Protein AF-0000000066937525 (afdb_homodimer)

Foldseek 3Di:
DQDPDPVSLQPDFQLQFLDKDKDFDDPVQQDPVQFGDPCVVVVVVVVRVVVLCVPPLVDDDQDDQKDKDWDDKDKDFDATDGPGFMKMKGWAWPDDDQFKTKIKIFIDTPPDGGTGMIMIIMIGMFGDDRNDTDGADPNHDDPSVVVSNVQRHDRPRNNPCPPPPPPPPPDPPD/DQDPDPVSLQPDFQLQFLDKDKDFDDPVQQDPVQFGDPCVVVVVVVVRVVVLCVPQLVDDVQDDQKDKDWDDKDKDFDATDGPGFMKMKGWAWPDDDQFKTKIKIWIDTVPDGGTGMIMIIMIGMFGDDRNDTDGADPNHDDPSVVVSNVQRHDRPRNNPCPPPPPPPPPDPPD

Structure (mmCIF, N/CA/C/O backbone):
data_AF-0000000066937525-model_v1
#
loop_
_entity.id
_entity.type
_entity.pdbx_description
1 polymer 'Thioesterase domain-containing protein'
#
loop_
_atom_site.group_PDB
_atom_site.id
_atom_site.type_symbol
_atom_site.label_atom_id
_atom_site.label_alt_id
_atom_site.label_comp_id
_atom_site.label_asym_id
_atom_site.label_entity_id
_atom_site.label_seq_id
_atom_site.pdbx_PDB_ins_code
_atom_site.Cartn_x
_atom_site.Cartn_y
_atom_site.Cartn_z
_atom_site.occupancy
_atom_site.B_iso_or_equiv
_atom_site.auth_seq_id
_atom_site.auth_comp_id
_atom_site.auth_asym_id
_atom_site.auth_atom_id
_atom_site.pdbx_PDB_model_num
ATOM 1 N N . MET A 1 1 ? 13.797 -19.734 7.391 1 73.25 1 MET A N 1
ATOM 2 C CA . MET A 1 1 ? 12.688 -18.828 7.074 1 73.25 1 MET A CA 1
ATOM 3 C C . MET A 1 1 ? 13.07 -17.375 7.332 1 73.25 1 MET A C 1
ATOM 5 O O . MET A 1 1 ? 13.695 -17.062 8.344 1 73.25 1 MET A O 1
ATOM 9 N N . LEU A 1 2 ? 12.984 -16.578 6.371 1 85.25 2 LEU A N 1
ATOM 10 C CA . LEU A 1 2 ? 13.352 -15.18 6.516 1 85.25 2 LEU A CA 1
ATOM 11 C C . LEU A 1 2 ? 12.406 -14.469 7.48 1 85.25 2 LEU A C 1
ATOM 13 O O . LEU A 1 2 ? 11.188 -14.609 7.379 1 85.25 2 LEU A O 1
ATOM 17 N N . GLY A 1 3 ? 12.992 -13.758 8.422 1 87.81 3 GLY A N 1
ATOM 18 C CA . GLY A 1 3 ? 12.188 -13.031 9.383 1 87.81 3 GLY A CA 1
ATOM 19 C C . GLY A 1 3 ? 11.328 -11.945 8.75 1 87.81 3 GLY A C 1
ATOM 20 O O . GLY A 1 3 ? 11.688 -11.398 7.711 1 87.81 3 GLY A O 1
ATOM 21 N N . LEU A 1 4 ? 10.203 -11.602 9.391 1 92.5 4 LEU A N 1
ATOM 22 C CA . LEU A 1 4 ? 9.281 -10.625 8.82 1 92.5 4 LEU A CA 1
ATOM 23 C C . LEU A 1 4 ? 9.359 -9.297 9.578 1 92.5 4 LEU A C 1
ATOM 25 O O . LEU A 1 4 ? 8.633 -8.352 9.258 1 92.5 4 LEU A O 1
ATOM 29 N N . ASP A 1 5 ? 10.227 -9.195 10.586 1 94.56 5 ASP A N 1
ATOM 30 C CA . ASP A 1 5 ? 10.398 -7.93 11.297 1 94.56 5 ASP A CA 1
ATOM 31 C C . ASP A 1 5 ? 11.234 -6.953 10.477 1 94.56 5 ASP A C 1
ATOM 33 O O . ASP A 1 5 ? 11.938 -7.355 9.539 1 94.56 5 ASP A O 1
ATOM 37 N N . ILE A 1 6 ? 11.195 -5.719 10.836 1 96.38 6 ILE A N 1
ATOM 38 C CA . ILE A 1 6 ? 11.797 -4.637 10.07 1 96.38 6 ILE A CA 1
ATOM 39 C C . ILE A 1 6 ? 13.297 -4.883 9.922 1 96.38 6 ILE A C 1
ATOM 41 O O . ILE A 1 6 ? 13.867 -4.668 8.852 1 96.38 6 ILE A O 1
ATOM 45 N N . ALA A 1 7 ? 13.961 -5.273 10.969 1 96.5 7 ALA A N 1
ATOM 46 C CA . ALA A 1 7 ? 15.398 -5.523 10.938 1 96.5 7 ALA A CA 1
ATOM 47 C C . ALA A 1 7 ? 15.75 -6.621 9.938 1 96.5 7 ALA A C 1
ATOM 49 O O . ALA A 1 7 ? 16.719 -6.512 9.195 1 96.5 7 ALA A O 1
ATOM 50 N N . ALA A 1 8 ? 14.984 -7.668 9.906 1 97 8 ALA A N 1
ATOM 51 C CA . ALA A 1 8 ? 15.203 -8.766 8.969 1 97 8 ALA A CA 1
ATOM 52 C C . ALA A 1 8 ? 14.945 -8.312 7.535 1 97 8 ALA A C 1
ATOM 54 O O . ALA A 1 8 ? 15.695 -8.664 6.621 1 97 8 ALA A O 1
ATOM 55 N N . LYS A 1 9 ? 13.891 -7.539 7.316 1 97.81 9 LYS A N 1
ATOM 56 C CA . LYS A 1 9 ? 13.516 -7.082 5.98 1 97.81 9 LYS A CA 1
ATOM 57 C C . LYS A 1 9 ? 14.594 -6.18 5.387 1 97.81 9 LYS A C 1
ATOM 59 O O . LYS A 1 9 ? 14.867 -6.234 4.184 1 97.81 9 LYS A O 1
ATOM 64 N N . ARG A 1 10 ? 15.227 -5.422 6.219 1 97.62 10 ARG A N 1
ATOM 65 C CA . ARG A 1 10 ? 16.25 -4.48 5.766 1 97.62 10 ARG A CA 1
ATOM 66 C C . ARG A 1 10 ? 17.453 -5.211 5.195 1 97.62 10 ARG A C 1
ATOM 68 O O . ARG A 1 10 ? 18.266 -4.621 4.473 1 97.62 10 ARG A O 1
ATOM 75 N N . LYS A 1 11 ? 17.562 -6.484 5.477 1 97.56 11 LYS A N 1
ATOM 76 C CA . LYS A 1 11 ? 18.734 -7.262 5.082 1 97.56 11 LYS A CA 1
ATOM 77 C C . LYS A 1 11 ? 18.438 -8.109 3.844 1 97.56 11 LYS A C 1
ATOM 79 O O . LYS A 1 11 ? 19.281 -8.898 3.416 1 97.56 11 LYS A O 1
ATOM 84 N N . ARG A 1 12 ? 17.281 -7.914 3.311 1 97.81 12 ARG A N 1
ATOM 85 C CA . ARG A 1 12 ? 16.938 -8.703 2.133 1 97.81 12 ARG A CA 1
ATOM 86 C C . ARG A 1 12 ? 17.922 -8.461 0.996 1 97.81 12 ARG A C 1
ATOM 88 O O . ARG A 1 12 ? 18.375 -7.332 0.795 1 97.81 12 ARG A O 1
ATOM 95 N N . VAL A 1 13 ? 18.219 -9.539 0.268 1 97.25 13 VAL A N 1
ATOM 96 C CA . VAL A 1 13 ? 18.984 -9.477 -0.972 1 97.25 13 VAL A CA 1
ATOM 97 C C . VAL A 1 13 ? 18.219 -10.18 -2.09 1 97.25 13 VAL A C 1
ATOM 99 O O . VAL A 1 13 ? 17.328 -10.992 -1.827 1 97.25 13 VAL A O 1
ATOM 102 N N . ILE A 1 14 ? 18.562 -9.883 -3.275 1 97.31 14 ILE A N 1
ATOM 103 C CA . ILE A 1 14 ? 17.797 -10.344 -4.426 1 97.31 14 ILE A CA 1
ATOM 104 C C . ILE A 1 14 ? 17.828 -11.875 -4.484 1 97.31 14 ILE A C 1
ATOM 106 O O . ILE A 1 14 ? 16.875 -12.5 -4.938 1 97.31 14 ILE A O 1
ATOM 110 N N . SER A 1 15 ? 18.828 -12.516 -3.955 1 96.31 15 SER A N 1
ATOM 111 C CA . SER A 1 15 ? 18.953 -13.969 -4 1 96.31 15 SER A CA 1
ATOM 112 C C . SER A 1 15 ? 17.984 -14.633 -3.029 1 96.31 15 SER A C 1
ATOM 114 O O . SER A 1 15 ? 17.797 -15.852 -3.07 1 96.31 15 SER A O 1
ATOM 116 N N . ASP A 1 16 ? 17.359 -13.852 -2.184 1 96.69 16 ASP A N 1
ATOM 117 C CA . ASP A 1 16 ? 16.359 -14.391 -1.268 1 96.69 16 ASP A CA 1
ATOM 118 C C . ASP A 1 16 ? 15.078 -14.758 -2.01 1 96.69 16 ASP A C 1
ATOM 120 O O . ASP A 1 16 ? 14.203 -15.422 -1.455 1 96.69 16 ASP A O 1
ATOM 124 N N . TYR A 1 17 ? 15.031 -14.359 -3.279 1 97.62 17 TYR A N 1
ATOM 125 C CA . TYR A 1 17 ? 13.773 -14.469 -4.016 1 97.62 17 TYR A CA 1
ATOM 126 C C . TYR A 1 17 ? 13.922 -15.406 -5.207 1 97.62 17 TYR A C 1
ATOM 128 O O . TYR A 1 17 ? 14.68 -15.117 -6.141 1 97.62 17 TYR A O 1
ATOM 136 N N . PRO A 1 18 ? 13.148 -16.406 -5.227 1 97.06 18 PRO A N 1
ATOM 137 C CA . PRO A 1 18 ? 13.297 -17.422 -6.273 1 97.06 18 PRO A CA 1
ATOM 138 C C . PRO A 1 18 ? 12.766 -16.953 -7.629 1 97.06 18 PRO A C 1
ATOM 140 O O . PRO A 1 18 ? 13.148 -17.5 -8.664 1 97.06 18 PRO A O 1
ATOM 143 N N . TYR A 1 19 ? 11.859 -16.062 -7.68 1 98.06 19 TYR A N 1
ATOM 144 C CA . TYR A 1 19 ? 11.32 -15.508 -8.914 1 98.06 19 TYR A CA 1
ATOM 145 C C . TYR A 1 19 ? 11.609 -14.008 -9.016 1 98.06 19 TYR A C 1
ATOM 147 O O . TYR A 1 19 ? 11.367 -13.266 -8.062 1 98.06 19 TYR A O 1
ATOM 155 N N . ARG A 1 20 ? 12.125 -13.594 -10.164 1 97.81 20 ARG A N 1
ATOM 156 C CA . ARG A 1 20 ? 12.562 -12.211 -10.32 1 97.81 20 ARG A CA 1
ATOM 157 C C . ARG A 1 20 ? 12.195 -11.672 -11.703 1 97.81 20 ARG A C 1
ATOM 159 O O . ARG A 1 20 ? 12.281 -12.391 -12.695 1 97.81 20 ARG A O 1
ATOM 166 N N . LEU A 1 21 ? 11.82 -10.422 -11.758 1 98.62 21 LEU A N 1
ATOM 167 C CA . LEU A 1 21 ? 11.562 -9.703 -12.992 1 98.62 21 LEU A CA 1
ATOM 168 C C . LEU A 1 21 ? 12.148 -8.297 -12.938 1 98.62 21 LEU A C 1
ATOM 170 O O . LEU A 1 21 ? 12.297 -7.723 -11.859 1 98.62 21 LEU A O 1
ATOM 174 N N . GLU A 1 22 ? 12.445 -7.789 -14.109 1 98.62 22 GLU A N 1
ATOM 175 C CA . GLU A 1 22 ? 12.898 -6.402 -14.234 1 98.62 22 GLU A CA 1
ATOM 176 C C . GLU A 1 22 ? 11.773 -5.504 -14.75 1 98.62 22 GLU A C 1
ATOM 178 O O . GLU A 1 22 ? 11.016 -5.898 -15.633 1 98.62 22 GLU A O 1
ATOM 183 N N . TYR A 1 23 ? 11.711 -4.32 -14.18 1 98.69 23 TYR A N 1
ATOM 184 C CA . TYR A 1 23 ? 10.789 -3.279 -14.633 1 98.69 23 TYR A CA 1
ATOM 185 C C . TYR A 1 23 ? 11.539 -1.974 -14.891 1 98.69 23 TYR A C 1
ATOM 187 O O . TYR A 1 23 ? 12.312 -1.52 -14.047 1 98.69 23 TYR A O 1
ATOM 195 N N . ARG A 1 24 ? 11.25 -1.364 -16.031 1 98.5 24 ARG A N 1
ATOM 196 C CA . ARG A 1 24 ? 11.789 -0.034 -16.297 1 98.5 24 ARG A CA 1
ATOM 197 C C . ARG A 1 24 ? 10.852 1.051 -15.773 1 98.5 24 ARG A C 1
ATOM 199 O O . ARG A 1 24 ? 9.641 1.003 -16 1 98.5 24 ARG A O 1
ATOM 206 N N . THR A 1 25 ? 11.43 1.991 -15.031 1 98.38 25 THR A N 1
ATOM 207 C CA . THR A 1 25 ? 10.609 3.086 -14.523 1 98.38 25 THR A CA 1
ATOM 208 C C . THR A 1 25 ? 10.109 3.957 -15.672 1 98.38 25 THR A C 1
ATOM 210 O O . THR A 1 25 ? 10.734 4.027 -16.719 1 98.38 25 THR A O 1
ATOM 213 N N . ARG A 1 26 ? 8.992 4.551 -15.508 1 97.75 26 ARG A N 1
ATOM 214 C CA . ARG A 1 26 ? 8.367 5.43 -16.484 1 97.75 26 ARG A CA 1
ATOM 215 C C . ARG A 1 26 ? 8.375 6.879 -16 1 97.75 26 ARG A C 1
ATOM 217 O O . ARG A 1 26 ? 8.5 7.141 -14.812 1 97.75 26 ARG A O 1
ATOM 224 N N . TRP A 1 27 ? 8.219 7.789 -16.875 1 97.06 27 TRP A N 1
ATOM 225 C CA . TRP A 1 27 ? 8.211 9.219 -16.578 1 97.06 27 TRP A CA 1
ATOM 226 C C . TRP A 1 27 ? 7.184 9.547 -15.508 1 97.06 27 TRP A C 1
ATOM 228 O O . TRP A 1 27 ? 7.473 10.297 -14.57 1 97.06 27 TRP A O 1
ATOM 238 N N . SER A 1 28 ? 6 8.914 -15.484 1 96 28 SER A N 1
ATOM 239 C CA . SER A 1 28 ? 4.879 9.258 -14.617 1 96 28 SER A CA 1
ATOM 240 C C . SER A 1 28 ? 5.004 8.586 -13.258 1 96 28 SER A C 1
ATOM 242 O O . SER A 1 28 ? 4.184 8.805 -12.367 1 96 28 SER A O 1
ATOM 244 N N . ASP A 1 29 ? 6.086 7.793 -13.117 1 97.5 29 ASP A N 1
ATOM 245 C CA . ASP A 1 29 ? 6.227 7.066 -11.859 1 97.5 29 ASP A CA 1
ATOM 246 C C . ASP A 1 29 ? 6.688 7.996 -10.742 1 97.5 29 ASP A C 1
ATOM 248 O O . ASP A 1 29 ? 6.488 7.703 -9.562 1 97.5 29 ASP A O 1
ATOM 252 N N . ASN A 1 30 ? 7.324 9.109 -11.156 1 96.56 30 ASN A N 1
ATOM 253 C CA . ASN A 1 30 ? 7.934 9.977 -10.156 1 96.56 30 ASN A CA 1
ATOM 254 C C . ASN A 1 30 ? 6.934 10.992 -9.609 1 96.56 30 ASN A C 1
ATOM 256 O O . ASN A 1 30 ? 6.105 11.516 -10.359 1 96.56 30 ASN A O 1
ATOM 260 N N . ASP A 1 31 ? 7.125 11.242 -8.328 1 91.62 31 ASP A N 1
ATOM 261 C CA . ASP A 1 31 ? 6.336 12.305 -7.723 1 91.62 31 ASP A CA 1
ATOM 262 C C . ASP A 1 31 ? 7.09 13.633 -7.746 1 91.62 31 ASP A C 1
ATOM 264 O O . ASP A 1 31 ? 8.109 13.758 -8.422 1 91.62 31 ASP A O 1
ATOM 268 N N . VAL A 1 32 ? 6.531 14.602 -7.074 1 86.62 32 VAL A N 1
ATOM 269 C CA . VAL A 1 32 ? 7.039 15.969 -7.109 1 86.62 32 VAL A CA 1
ATOM 270 C C . VAL A 1 32 ? 8.43 16.031 -6.488 1 86.62 32 VAL A C 1
ATOM 272 O O . VAL A 1 32 ? 9.203 16.953 -6.75 1 86.62 32 VAL A O 1
ATOM 275 N N . PHE A 1 33 ? 8.781 14.969 -5.703 1 85.94 33 PHE A N 1
ATOM 276 C CA . PHE A 1 33 ? 10.086 14.961 -5.051 1 85.94 33 PHE A CA 1
ATOM 277 C C . PHE A 1 33 ? 11.109 14.219 -5.895 1 85.94 33 PHE A C 1
ATOM 279 O O . PHE A 1 33 ? 12.266 14.055 -5.488 1 85.94 33 PHE A O 1
ATOM 286 N N . GLY A 1 34 ? 10.695 13.672 -7.031 1 90.31 34 GLY A N 1
ATOM 287 C CA . GLY A 1 34 ? 11.609 13.047 -7.973 1 90.31 34 GLY A CA 1
ATOM 288 C C . GLY A 1 34 ? 11.828 11.57 -7.707 1 90.31 34 GLY A C 1
ATOM 289 O O . GLY A 1 34 ? 12.727 10.961 -8.273 1 90.31 34 GLY A O 1
ATOM 290 N N . HIS A 1 35 ? 11.039 11 -6.82 1 93.69 35 HIS A N 1
ATOM 291 C CA . HIS A 1 35 ? 11.094 9.578 -6.52 1 93.69 35 HIS A CA 1
ATOM 292 C C . HIS A 1 35 ? 9.844 8.859 -7.02 1 93.69 35 HIS A C 1
ATOM 294 O O . HIS A 1 35 ? 8.797 9.477 -7.195 1 93.69 35 HIS A O 1
ATOM 300 N N . MET A 1 36 ? 10.031 7.594 -7.27 1 97.5 36 MET A N 1
ATOM 301 C CA . MET A 1 36 ? 8.812 6.836 -7.551 1 97.5 36 MET A CA 1
ATOM 302 C C . MET A 1 36 ? 7.82 6.945 -6.398 1 97.5 36 MET A C 1
ATOM 304 O O . MET A 1 36 ? 8.18 6.723 -5.242 1 97.5 36 MET A O 1
ATOM 308 N N . ASN A 1 37 ? 6.609 7.277 -6.805 1 97.12 37 ASN A N 1
ATOM 309 C CA . ASN A 1 37 ? 5.547 7.371 -5.812 1 97.12 37 ASN A CA 1
ATOM 310 C C . ASN A 1 37 ? 5.332 6.043 -5.094 1 97.12 37 ASN A C 1
ATOM 312 O O . ASN A 1 37 ? 5.324 4.984 -5.727 1 97.12 37 ASN A O 1
ATOM 316 N N . ASN A 1 38 ? 5.078 6.078 -3.807 1 97.31 38 ASN A N 1
ATOM 317 C CA . ASN A 1 38 ? 5.051 4.895 -2.951 1 97.31 38 ASN A CA 1
ATOM 318 C C . ASN A 1 38 ? 3.982 3.904 -3.4 1 97.31 38 ASN A C 1
ATOM 320 O O . ASN A 1 38 ? 4.215 2.693 -3.4 1 97.31 38 ASN A O 1
ATOM 324 N N . PRO A 1 39 ? 2.818 4.367 -3.805 1 97.5 39 PRO A N 1
ATOM 325 C CA . PRO A 1 39 ? 1.801 3.396 -4.211 1 97.5 39 PRO A CA 1
ATOM 326 C C . PRO A 1 39 ? 2.225 2.572 -5.426 1 97.5 39 PRO A C 1
ATOM 328 O O . PRO A 1 39 ? 1.754 1.446 -5.609 1 97.5 39 PRO A O 1
ATOM 331 N N . TYR A 1 40 ? 3.135 3.055 -6.168 1 97.75 40 TYR A N 1
ATOM 332 C CA . TYR A 1 40 ? 3.535 2.336 -7.371 1 97.75 40 TYR A CA 1
ATOM 333 C C . TYR A 1 40 ? 4.375 1.112 -7.023 1 97.75 40 TYR A C 1
ATOM 335 O O . TYR A 1 40 ? 4.531 0.205 -7.844 1 97.75 40 TYR A O 1
ATOM 343 N N . TYR A 1 41 ? 4.945 1.07 -5.855 1 98.62 41 TYR A N 1
ATOM 344 C CA . TYR A 1 41 ? 5.574 -0.158 -5.383 1 98.62 41 TYR A CA 1
ATOM 345 C C . TYR A 1 41 ? 4.559 -1.289 -5.289 1 98.62 41 TYR A C 1
ATOM 347 O O . TYR A 1 41 ? 4.875 -2.443 -5.59 1 98.62 41 TYR A O 1
ATOM 355 N N . GLY A 1 42 ? 3.361 -0.892 -4.91 1 98.25 42 GLY A N 1
ATOM 356 C CA . GLY A 1 42 ? 2.279 -1.864 -4.91 1 98.25 42 GLY A CA 1
ATOM 357 C C . GLY A 1 42 ? 1.917 -2.354 -6.301 1 98.25 42 GLY A C 1
ATOM 358 O O . GLY A 1 42 ? 1.582 -3.525 -6.48 1 98.25 42 GLY A O 1
ATOM 359 N N . VAL A 1 43 ? 1.969 -1.494 -7.266 1 97.88 43 VAL A N 1
ATOM 360 C CA . VAL A 1 43 ? 1.709 -1.88 -8.648 1 97.88 43 VAL A CA 1
ATOM 361 C C . VAL A 1 43 ? 2.732 -2.922 -9.094 1 97.88 43 VAL A C 1
ATOM 363 O O . VAL A 1 43 ? 2.385 -3.896 -9.766 1 97.88 43 VAL A O 1
ATOM 366 N N . LEU A 1 44 ? 3.947 -2.73 -8.711 1 98.5 44 LEU A N 1
ATOM 367 C CA . LEU A 1 44 ? 4.988 -3.701 -9.047 1 98.5 44 LEU A CA 1
ATOM 368 C C . LEU A 1 44 ? 4.711 -5.043 -8.375 1 98.5 44 LEU A C 1
ATOM 370 O O . LEU A 1 44 ? 4.867 -6.094 -8.992 1 98.5 44 LEU A O 1
ATOM 374 N N . CYS A 1 45 ? 4.297 -5 -7.152 1 98.56 45 CYS A N 1
ATOM 375 C CA . CYS A 1 45 ? 3.963 -6.223 -6.43 1 98.56 45 CYS A CA 1
ATOM 376 C C . CYS A 1 45 ? 2.84 -6.977 -7.129 1 98.56 45 CYS A C 1
ATOM 378 O O . CYS A 1 45 ? 2.955 -8.18 -7.379 1 98.56 45 CYS A O 1
ATOM 380 N N . ASP A 1 46 ? 1.811 -6.273 -7.48 1 97.25 46 ASP A N 1
ATOM 381 C CA . ASP A 1 46 ? 0.686 -6.863 -8.195 1 97.25 46 ASP A CA 1
ATOM 382 C C . ASP A 1 46 ? 1.138 -7.461 -9.531 1 97.25 46 ASP A C 1
ATOM 384 O O . ASP A 1 46 ? 0.734 -8.57 -9.891 1 97.25 46 ASP A O 1
ATOM 388 N N . SER A 1 47 ? 1.943 -6.723 -10.195 1 97.25 47 SER A N 1
ATOM 389 C CA . SER A 1 47 ? 2.365 -7.121 -11.531 1 97.25 47 SER A CA 1
ATOM 390 C C . SER A 1 47 ? 3.188 -8.406 -11.492 1 97.25 47 SER A C 1
ATOM 392 O O . SER A 1 47 ? 2.926 -9.344 -12.258 1 97.25 47 SER A O 1
ATOM 394 N N . VAL A 1 48 ? 4.129 -8.492 -10.602 1 98.44 48 VAL A N 1
ATOM 395 C CA . VAL A 1 48 ? 5.008 -9.656 -10.562 1 98.44 48 VAL A CA 1
ATOM 396 C C . VAL A 1 48 ? 4.227 -10.875 -10.07 1 98.44 48 VAL A C 1
ATOM 398 O O . VAL A 1 48 ? 4.406 -11.984 -10.578 1 98.44 48 VAL A O 1
ATOM 401 N N . ALA A 1 49 ? 3.406 -10.727 -9.094 1 97.25 49 ALA A N 1
ATOM 402 C CA . ALA A 1 49 ? 2.602 -11.828 -8.578 1 97.25 49 ALA A CA 1
ATOM 403 C C . ALA A 1 49 ? 1.672 -12.383 -9.656 1 97.25 49 ALA A C 1
ATOM 405 O O . ALA A 1 49 ? 1.593 -13.594 -9.852 1 97.25 49 ALA A O 1
ATOM 406 N N . ASN A 1 50 ? 1.003 -11.453 -10.336 1 95.38 50 ASN A N 1
ATOM 407 C CA . ASN A 1 50 ? 0.063 -11.898 -11.359 1 95.38 50 ASN A CA 1
ATOM 408 C C . ASN A 1 50 ? 0.786 -12.516 -12.555 1 95.38 50 ASN A C 1
ATOM 410 O O . ASN A 1 50 ? 0.294 -13.469 -13.156 1 95.38 50 ASN A O 1
ATOM 414 N N . GLN A 1 51 ? 1.889 -11.977 -12.883 1 96.62 51 GLN A N 1
ATOM 415 C CA . GLN A 1 51 ? 2.666 -12.578 -13.961 1 96.62 51 GLN A CA 1
ATOM 416 C C . GLN A 1 51 ? 3.076 -14.008 -13.602 1 96.62 51 GLN A C 1
ATOM 418 O O . GLN A 1 51 ? 2.99 -14.914 -14.438 1 96.62 51 GLN A O 1
ATOM 423 N N . TYR A 1 52 ? 3.498 -14.242 -12.367 1 97.94 52 TYR A N 1
ATOM 424 C CA . TYR A 1 52 ? 3.85 -15.586 -11.922 1 97.94 52 TYR A CA 1
ATOM 425 C C . TYR A 1 52 ? 2.652 -16.516 -12.023 1 97.94 52 TYR A C 1
ATOM 427 O O . TYR A 1 52 ? 2.77 -17.641 -12.539 1 97.94 52 TYR A O 1
ATOM 435 N N . LEU A 1 53 ? 1.503 -16.062 -11.555 1 95.56 53 LEU A N 1
ATOM 436 C CA . LEU A 1 53 ? 0.291 -16.875 -11.578 1 95.56 53 LEU A CA 1
ATOM 437 C C . LEU A 1 53 ? -0.068 -17.281 -13 1 95.56 53 LEU A C 1
ATOM 439 O O . LEU A 1 53 ? -0.422 -18.422 -13.258 1 95.56 53 LEU A O 1
ATOM 443 N N . ILE A 1 54 ? 0.065 -16.328 -13.898 1 93.38 54 ILE A N 1
ATOM 444 C CA . ILE A 1 54 ? -0.323 -16.562 -15.289 1 93.38 54 ILE A CA 1
ATOM 445 C C . ILE A 1 54 ? 0.686 -17.484 -15.961 1 93.38 54 ILE A C 1
ATOM 447 O O . ILE A 1 54 ? 0.304 -18.469 -16.594 1 93.38 54 ILE A O 1
ATOM 451 N N . GLU A 1 55 ? 1.902 -17.25 -15.719 1 95.31 55 GLU A N 1
ATOM 452 C CA . GLU A 1 55 ? 2.943 -17.938 -16.469 1 95.31 55 GLU A CA 1
ATOM 453 C C . GLU A 1 55 ? 3.287 -19.281 -15.844 1 95.31 55 GLU A C 1
ATOM 455 O O . GLU A 1 55 ? 3.648 -20.234 -16.547 1 95.31 55 GLU A O 1
ATOM 460 N N . ARG A 1 56 ? 3.125 -19.344 -14.508 1 95.06 56 ARG A N 1
ATOM 461 C CA . ARG A 1 56 ? 3.689 -20.516 -13.844 1 95.06 56 ARG A CA 1
ATOM 462 C C . ARG A 1 56 ? 2.596 -21.359 -13.203 1 95.06 56 ARG A C 1
ATOM 464 O O . ARG A 1 56 ? 2.809 -22.531 -12.906 1 95.06 56 ARG A O 1
ATOM 471 N N . CYS A 1 57 ? 1.438 -20.766 -13.008 1 93.69 57 CYS A N 1
ATOM 472 C CA . CYS A 1 57 ? 0.432 -21.5 -12.25 1 93.69 57 CYS A CA 1
ATOM 473 C C . CYS A 1 57 ? -0.794 -21.781 -13.109 1 93.69 57 CYS A C 1
ATOM 475 O O . CYS A 1 57 ? -1.781 -22.344 -12.625 1 93.69 57 CYS A O 1
ATOM 477 N N . GLY A 1 58 ? -0.814 -21.375 -14.344 1 88.12 58 GLY A N 1
ATOM 478 C CA . GLY A 1 58 ? -1.938 -21.656 -15.227 1 88.12 58 GLY A CA 1
ATOM 479 C C . GLY A 1 58 ? -3.174 -20.844 -14.883 1 88.12 58 GLY A C 1
ATOM 480 O O . GLY A 1 58 ? -4.297 -21.266 -15.148 1 88.12 58 GLY A O 1
ATOM 481 N N . TYR A 1 59 ? -3 -19.828 -14.18 1 86.06 59 TYR A N 1
ATOM 482 C CA . TYR A 1 59 ? -4.113 -18.969 -13.797 1 86.06 59 TYR A CA 1
ATOM 483 C C . TYR A 1 59 ? -4.633 -18.188 -15 1 86.06 59 TYR A C 1
ATOM 485 O O . TYR A 1 59 ? -3.852 -17.625 -15.766 1 86.06 59 TYR A O 1
ATOM 493 N N . THR A 1 60 ? -6.062 -18.375 -15.141 1 78.5 60 THR A N 1
ATOM 494 C CA . THR A 1 60 ? -6.742 -17.578 -16.156 1 78.5 60 THR A CA 1
ATOM 495 C C . THR A 1 60 ? -7.727 -16.609 -15.523 1 78.5 60 THR A C 1
ATOM 497 O O . THR A 1 60 ? -8.438 -16.953 -14.586 1 78.5 60 THR A O 1
ATOM 500 N N . MET A 1 61 ? -7.648 -15.32 -15.602 1 71 61 MET A N 1
ATOM 501 C CA . MET A 1 61 ? -8.398 -14.25 -14.945 1 71 61 MET A CA 1
ATOM 502 C C . MET A 1 61 ? -9.898 -14.438 -15.141 1 71 61 MET A C 1
ATOM 504 O O . MET A 1 61 ? -10.68 -14.211 -14.219 1 71 61 MET A O 1
ATOM 508 N N . HIS A 1 62 ? -10.531 -14.828 -16.141 1 68.12 62 HIS A N 1
ATOM 509 C CA . HIS A 1 62 ? -11.961 -14.695 -16.438 1 68.12 62 HIS A CA 1
ATOM 510 C C . HIS A 1 62 ? -12.672 -16.047 -16.297 1 68.12 62 HIS A C 1
ATOM 512 O O . HIS A 1 62 ? -13.891 -16.078 -16.125 1 68.12 62 HIS A O 1
ATOM 518 N N . LYS A 1 63 ? -12.039 -17.031 -16.016 1 69.75 63 LYS A N 1
ATOM 519 C CA . LYS A 1 63 ? -12.797 -18.266 -16.219 1 69.75 63 LYS A CA 1
ATOM 520 C C . LYS A 1 63 ? -12.586 -19.25 -15.062 1 69.75 63 LYS A C 1
ATOM 522 O O . LYS A 1 63 ? -13.164 -20.328 -15.047 1 69.75 63 LYS A O 1
ATOM 527 N N . SER A 1 64 ? -12.141 -18.672 -14.023 1 81.06 64 SER A N 1
ATOM 528 C CA . SER A 1 64 ? -11.789 -19.656 -13 1 81.06 64 SER A CA 1
ATOM 529 C C . SER A 1 64 ? -12.859 -19.734 -11.922 1 81.06 64 SER A C 1
ATOM 531 O O . SER A 1 64 ? -13.477 -18.734 -11.57 1 81.06 64 SER A O 1
ATOM 533 N N . PRO A 1 65 ? -13.172 -21 -11.492 1 88.88 65 PRO A N 1
ATOM 534 C CA . PRO A 1 65 ? -14.156 -21.188 -10.422 1 88.88 65 PRO A CA 1
ATOM 535 C C . PRO A 1 65 ? -13.734 -20.531 -9.109 1 88.88 65 PRO A C 1
ATOM 537 O O . PRO A 1 65 ? -14.531 -20.422 -8.18 1 88.88 65 PRO A O 1
ATOM 540 N N . GLN A 1 66 ? -12.469 -20.188 -9.055 1 92.5 66 GLN A N 1
ATOM 541 C CA . GLN A 1 66 ? -11.969 -19.469 -7.887 1 92.5 66 GLN A CA 1
ATOM 542 C C . GLN A 1 66 ? -11.242 -18.203 -8.297 1 92.5 66 GLN A C 1
ATOM 544 O O . GLN A 1 66 ? -10.734 -18.094 -9.414 1 92.5 66 GLN A O 1
ATOM 549 N N . ALA A 1 67 ? -11.328 -17.281 -7.406 1 91.38 67 ALA A N 1
ATOM 550 C CA . ALA A 1 67 ? -10.586 -16.031 -7.555 1 91.38 67 ALA A CA 1
ATOM 551 C C . ALA A 1 67 ? -9.812 -15.703 -6.285 1 91.38 67 ALA A C 1
ATOM 553 O O . ALA A 1 67 ? -10.188 -16.125 -5.191 1 91.38 67 ALA A O 1
ATOM 554 N N . ALA A 1 68 ? -8.758 -15.062 -6.516 1 93.94 68 ALA A N 1
ATOM 555 C CA . ALA A 1 68 ? -7.98 -14.586 -5.379 1 93.94 68 ALA A CA 1
ATOM 556 C C . ALA A 1 68 ? -8.289 -13.117 -5.082 1 93.94 68 ALA A C 1
ATOM 558 O O . ALA A 1 68 ? -8.156 -12.258 -5.957 1 93.94 68 ALA A O 1
ATOM 559 N N . ILE A 1 69 ? -8.641 -12.828 -3.896 1 95.19 69 ILE A N 1
ATOM 560 C CA . ILE A 1 69 ? -8.898 -11.445 -3.504 1 95.19 69 ILE A CA 1
ATOM 561 C C . ILE A 1 69 ? -7.82 -10.969 -2.535 1 95.19 69 ILE A C 1
ATOM 563 O O . ILE A 1 69 ? -7.254 -11.766 -1.786 1 95.19 69 ILE A O 1
ATOM 567 N N . ILE A 1 70 ? -7.551 -9.711 -2.592 1 97.81 70 ILE A N 1
ATOM 568 C CA . ILE A 1 70 ? -6.543 -9.156 -1.696 1 97.81 70 ILE A CA 1
ATOM 569 C C . ILE A 1 70 ? -7.203 -8.703 -0.395 1 97.81 70 ILE A C 1
ATOM 571 O O . ILE A 1 70 ? -8.172 -7.938 -0.415 1 97.81 70 ILE A O 1
ATOM 575 N N . ALA A 1 71 ? -6.594 -9.148 0.731 1 97.88 71 ALA A N 1
ATOM 576 C CA . ALA A 1 71 ? -7.145 -8.828 2.045 1 97.88 71 ALA A CA 1
ATOM 577 C C . ALA A 1 71 ? -6.277 -7.805 2.77 1 97.88 71 ALA A C 1
ATOM 579 O O . ALA A 1 71 ? -6.77 -7.043 3.607 1 97.88 71 ALA A O 1
ATOM 580 N N . HIS A 1 72 ? -5.023 -7.801 2.494 1 98.44 72 HIS A N 1
ATOM 581 C CA . HIS A 1 72 ? -4.066 -6.973 3.213 1 98.44 72 HIS A CA 1
ATOM 582 C C . HIS A 1 72 ? -2.824 -6.703 2.369 1 98.44 72 HIS A C 1
ATOM 584 O O . HIS A 1 72 ? -2.326 -7.605 1.688 1 98.44 72 HIS A O 1
ATOM 590 N N . THR A 1 73 ? -2.363 -5.5 2.398 1 98.69 73 THR A N 1
ATOM 591 C CA . THR A 1 73 ? -1.084 -5.16 1.784 1 98.69 73 THR A CA 1
ATOM 592 C C . THR A 1 73 ? -0.248 -4.297 2.721 1 98.69 73 THR A C 1
ATOM 594 O O . THR A 1 73 ? -0.791 -3.596 3.578 1 98.69 73 THR A O 1
ATOM 597 N N . TYR A 1 74 ? 1.068 -4.32 2.527 1 98.5 74 TYR A N 1
ATOM 598 C CA . TYR A 1 74 ? 1.968 -3.436 3.26 1 98.5 74 TYR A CA 1
ATOM 599 C C . TYR A 1 74 ? 3.271 -3.23 2.496 1 98.5 74 TYR A C 1
ATOM 601 O O . TYR A 1 74 ? 3.613 -4.02 1.615 1 98.5 74 TYR A O 1
ATOM 609 N N . PHE A 1 75 ? 3.93 -2.203 2.914 1 98.75 75 PHE A N 1
ATOM 610 C CA . PHE A 1 75 ? 5.293 -1.959 2.457 1 98.75 75 PHE A CA 1
ATOM 611 C C . PHE A 1 75 ? 6.117 -1.288 3.549 1 98.75 75 PHE A C 1
ATOM 613 O O . PHE A 1 75 ? 5.633 -0.389 4.238 1 98.75 75 PHE A O 1
ATOM 620 N N . ASP A 1 76 ? 7.312 -1.721 3.672 1 98.81 76 ASP A N 1
ATOM 621 C CA . ASP A 1 76 ? 8.383 -1.045 4.398 1 98.81 76 ASP A CA 1
ATOM 622 C C . ASP A 1 76 ? 9.406 -0.445 3.434 1 98.81 76 ASP A C 1
ATOM 624 O O . ASP A 1 76 ? 9.891 -1.13 2.531 1 98.81 76 ASP A O 1
ATOM 628 N N . TYR A 1 77 ? 9.742 0.781 3.645 1 98.5 77 TYR A N 1
ATOM 629 C CA . TYR A 1 77 ? 10.609 1.488 2.713 1 98.5 77 TYR A CA 1
ATOM 630 C C . TYR A 1 77 ? 11.969 1.778 3.35 1 98.5 77 TYR A C 1
ATOM 632 O O . TYR A 1 77 ? 12.039 2.287 4.469 1 98.5 77 TYR A O 1
ATOM 640 N N . PHE A 1 78 ? 13.023 1.492 2.605 1 97.75 78 PHE A N 1
ATOM 641 C CA . PHE A 1 78 ? 14.383 1.639 3.117 1 97.75 78 PHE A CA 1
ATOM 642 C C . PHE A 1 78 ? 15.203 2.553 2.215 1 97.75 78 PHE A C 1
ATOM 644 O O . PHE A 1 78 ? 16.297 2.973 2.584 1 97.75 78 PHE A O 1
ATOM 651 N N . GLY A 1 79 ? 14.75 2.801 1.076 1 95.94 79 GLY A N 1
ATOM 652 C CA . GLY A 1 79 ? 15.359 3.645 0.06 1 95.94 79 GLY A CA 1
ATOM 653 C C . GLY A 1 79 ? 14.414 3.977 -1.082 1 95.94 79 GLY A C 1
ATOM 654 O O . GLY A 1 79 ? 13.266 3.525 -1.101 1 95.94 79 GLY A O 1
ATOM 655 N N . SER A 1 80 ? 14.906 4.754 -2.027 1 95 80 SER A N 1
ATOM 656 C CA . SER A 1 80 ? 14.055 5.207 -3.119 1 95 80 SER A CA 1
ATOM 657 C C . SER A 1 80 ? 14.586 4.738 -4.469 1 95 80 SER A C 1
ATOM 659 O O . SER A 1 80 ? 15.773 4.43 -4.602 1 95 80 SER A O 1
ATOM 661 N N . VAL A 1 81 ? 13.688 4.582 -5.398 1 97.69 81 VAL A N 1
ATOM 662 C CA . VAL A 1 81 ? 14.008 4.422 -6.812 1 97.69 81 VAL A CA 1
ATOM 663 C C . VAL A 1 81 ? 13.359 5.547 -7.617 1 97.69 81 VAL A C 1
ATOM 665 O O . VAL A 1 81 ? 12.461 6.234 -7.129 1 97.69 81 VAL A O 1
ATOM 668 N N . GLU A 1 82 ? 13.922 5.781 -8.828 1 97.44 82 GLU A N 1
ATOM 669 C CA . GLU A 1 82 ? 13.406 6.91 -9.602 1 97.44 82 GLU A CA 1
ATOM 670 C C . GLU A 1 82 ? 13.617 6.691 -11.094 1 97.44 82 GLU A C 1
ATOM 672 O O . GLU A 1 82 ? 14.406 5.836 -11.5 1 97.44 82 GLU A O 1
ATOM 677 N N . TYR A 1 83 ? 12.812 7.48 -11.828 1 98.19 83 TYR A N 1
ATOM 678 C CA . TYR A 1 83 ? 13.008 7.594 -13.266 1 98.19 83 TYR A CA 1
ATOM 679 C C . TYR A 1 83 ? 14.203 8.484 -13.586 1 98.19 83 TYR A C 1
ATOM 681 O O . TYR A 1 83 ? 14.367 9.547 -12.984 1 98.19 83 TYR A O 1
ATOM 689 N N . PRO A 1 84 ? 14.93 8.141 -14.539 1 97.88 84 PRO A N 1
ATOM 690 C CA . PRO A 1 84 ? 14.891 6.84 -15.219 1 97.88 84 PRO A CA 1
ATOM 691 C C . PRO A 1 84 ? 15.695 5.766 -14.492 1 97.88 84 PRO A C 1
ATOM 693 O O . PRO A 1 84 ? 16.609 6.09 -13.719 1 97.88 84 PRO A O 1
ATOM 696 N N . GLY A 1 85 ? 15.281 4.512 -14.57 1 98 85 GLY A N 1
ATOM 697 C CA . GLY A 1 85 ? 16.031 3.414 -13.977 1 98 85 GLY A CA 1
ATOM 698 C C . GLY A 1 85 ? 15.375 2.062 -14.203 1 98 85 GLY A C 1
ATOM 699 O O . GLY A 1 85 ? 14.289 1.978 -14.789 1 98 85 GLY A O 1
ATOM 700 N N . VAL A 1 86 ? 16.125 1.04 -13.875 1 98.69 86 VAL A N 1
ATOM 701 C CA . VAL A 1 86 ? 15.617 -0.326 -13.922 1 98.69 86 VAL A CA 1
ATOM 702 C C . VAL A 1 86 ? 15.539 -0.898 -12.508 1 98.69 86 VAL A C 1
ATOM 704 O O . VAL A 1 86 ? 16.5 -0.803 -11.742 1 98.69 86 VAL A O 1
ATOM 707 N N . ILE A 1 87 ? 14.375 -1.456 -12.219 1 98.75 87 ILE A N 1
ATOM 708 C CA . ILE A 1 87 ? 14.094 -2.055 -10.922 1 98.75 87 ILE A CA 1
ATOM 709 C C . ILE A 1 87 ? 14.094 -3.578 -11.047 1 98.75 87 ILE A C 1
ATOM 711 O O . ILE A 1 87 ? 13.547 -4.129 -12 1 98.75 87 ILE A O 1
ATOM 715 N N . GLU A 1 88 ? 14.75 -4.211 -10.117 1 98.75 88 GLU A N 1
ATOM 716 C CA . GLU A 1 88 ? 14.625 -5.656 -9.953 1 98.75 88 GLU A CA 1
ATOM 717 C C . GLU A 1 88 ? 13.656 -6.008 -8.836 1 98.75 88 GLU A C 1
ATOM 719 O O . GLU A 1 88 ? 13.844 -5.598 -7.691 1 98.75 88 GLU A O 1
ATOM 724 N N . VAL A 1 89 ? 12.688 -6.746 -9.211 1 98.81 89 VAL A N 1
ATOM 725 C CA . VAL A 1 89 ? 11.664 -7.156 -8.25 1 98.81 89 VAL A CA 1
ATOM 726 C C . VAL A 1 89 ? 11.773 -8.656 -7.992 1 98.81 89 VAL A C 1
ATOM 728 O O . VAL A 1 89 ? 11.695 -9.461 -8.93 1 98.81 89 VAL A O 1
ATOM 731 N N . GLY A 1 90 ? 11.961 -8.992 -6.695 1 98.56 90 GLY A N 1
ATOM 732 C CA . GLY A 1 90 ? 11.938 -10.391 -6.285 1 98.56 90 GLY A CA 1
ATOM 733 C C . GLY A 1 90 ? 10.633 -10.797 -5.629 1 98.56 90 GLY A C 1
ATOM 734 O O . GLY A 1 90 ? 10.055 -10.031 -4.863 1 98.56 90 GLY A O 1
ATOM 735 N N . LEU A 1 91 ? 10.258 -12.031 -5.887 1 98.75 91 LEU A N 1
ATOM 736 C CA . LEU A 1 91 ? 9 -12.555 -5.363 1 98.75 91 LEU A CA 1
ATOM 737 C C . LEU A 1 91 ? 9.219 -13.867 -4.621 1 98.75 91 LEU A C 1
ATOM 739 O O . LEU A 1 91 ? 9.938 -14.742 -5.098 1 98.75 91 LEU A O 1
ATOM 743 N N . ARG A 1 92 ? 8.609 -13.938 -3.471 1 98.31 92 ARG A N 1
ATOM 744 C CA . ARG A 1 92 ? 8.531 -15.203 -2.736 1 98.31 92 ARG A CA 1
ATOM 745 C C . ARG A 1 92 ? 7.195 -15.328 -2.018 1 98.31 92 ARG A C 1
ATOM 747 O O . ARG A 1 92 ? 6.418 -14.375 -1.962 1 98.31 92 ARG A O 1
ATOM 754 N N . VAL A 1 93 ? 6.93 -16.516 -1.533 1 98.12 93 VAL A N 1
ATOM 755 C CA . VAL A 1 93 ? 5.809 -16.734 -0.628 1 98.12 93 VAL A CA 1
ATOM 756 C C . VAL A 1 93 ? 6.305 -16.75 0.816 1 98.12 93 VAL A C 1
ATOM 758 O O . VAL A 1 93 ? 7.152 -17.562 1.178 1 98.12 93 VAL A O 1
ATOM 761 N N . ALA A 1 94 ? 5.812 -15.875 1.548 1 97.31 94 ALA A N 1
ATOM 762 C CA . ALA A 1 94 ? 6.234 -15.758 2.939 1 97.31 94 ALA A CA 1
ATOM 763 C C . ALA A 1 94 ? 5.426 -16.688 3.842 1 97.31 94 ALA A C 1
ATOM 765 O O . ALA A 1 94 ? 5.938 -17.188 4.848 1 97.31 94 ALA A O 1
ATOM 766 N N . ARG A 1 95 ? 4.184 -16.859 3.529 1 97.25 95 ARG A N 1
ATOM 767 C CA . ARG A 1 95 ? 3.279 -17.734 4.254 1 97.25 95 ARG A CA 1
ATOM 768 C C . ARG A 1 95 ? 2.271 -18.391 3.311 1 97.25 95 ARG A C 1
ATOM 770 O O . ARG A 1 95 ? 1.765 -17.734 2.395 1 97.25 95 ARG A O 1
ATOM 777 N N . LEU A 1 96 ? 2.014 -19.609 3.6 1 97.56 96 LEU A N 1
ATOM 778 C CA . LEU A 1 96 ? 1.044 -20.344 2.799 1 97.56 96 LEU A CA 1
ATOM 779 C C . LEU A 1 96 ? 0.042 -21.062 3.689 1 97.56 96 LEU A C 1
ATOM 781 O O . LEU A 1 96 ? 0.421 -21.953 4.469 1 97.56 96 LEU A O 1
ATOM 785 N N . GLY A 1 97 ? -1.189 -20.656 3.578 1 97.69 97 GLY A N 1
ATOM 786 C CA . GLY A 1 97 ? -2.279 -21.344 4.258 1 97.69 97 GLY A CA 1
ATOM 787 C C . GLY A 1 97 ? -3.064 -22.266 3.35 1 97.69 97 GLY A C 1
ATOM 788 O O . GLY A 1 97 ? -2.602 -22.609 2.264 1 97.69 97 GLY A O 1
ATOM 789 N N . LYS A 1 98 ? -4.266 -22.625 3.82 1 97.75 98 LYS A N 1
ATOM 790 C CA . LYS A 1 98 ? -5.125 -23.484 3.014 1 97.75 98 LYS A CA 1
ATOM 791 C C . LYS A 1 98 ? -5.719 -22.719 1.835 1 97.75 98 LYS A C 1
ATOM 793 O O . LYS A 1 98 ? -5.641 -23.172 0.69 1 97.75 98 LYS A O 1
ATOM 798 N N . SER A 1 99 ? -6.258 -21.516 2.193 1 98.06 99 SER A N 1
ATOM 799 C CA . SER A 1 99 ? -6.895 -20.703 1.153 1 98.06 99 SER A CA 1
ATOM 800 C C . SER A 1 99 ? -6.188 -19.375 0.983 1 98.06 99 SER A C 1
ATOM 802 O O . SER A 1 99 ? -6.605 -18.531 0.175 1 98.06 99 SER A O 1
ATOM 804 N N . SER A 1 100 ? -5.113 -19.172 1.773 1 98.25 100 SER A N 1
ATOM 805 C CA . SER A 1 100 ? -4.473 -17.859 1.741 1 98.25 100 SER A CA 1
ATOM 806 C C . SER A 1 100 ? -2.982 -17.984 1.443 1 98.25 100 SER A C 1
ATOM 808 O O . SER A 1 100 ? -2.371 -19.016 1.707 1 98.25 100 SER A O 1
ATOM 810 N N . VAL A 1 101 ? -2.486 -16.922 0.86 1 98.31 101 VAL A N 1
ATOM 811 C CA . VAL A 1 101 ? -1.058 -16.797 0.59 1 98.31 101 VAL A CA 1
ATOM 812 C C . VAL A 1 101 ? -0.593 -15.383 0.899 1 98.31 101 VAL A C 1
ATOM 814 O O . VAL A 1 101 ? -1.297 -14.414 0.602 1 98.31 101 VAL A O 1
ATOM 817 N N . LEU A 1 102 ? 0.493 -15.25 1.562 1 98.5 102 LEU A N 1
ATOM 818 C CA . LEU A 1 102 ? 1.183 -13.977 1.704 1 98.5 102 LEU A CA 1
ATOM 819 C C . LEU A 1 102 ? 2.404 -13.914 0.793 1 98.5 102 LEU A C 1
ATOM 821 O O . LEU A 1 102 ? 3.418 -14.562 1.062 1 98.5 102 LEU A O 1
ATOM 825 N N . TYR A 1 103 ? 2.236 -13.07 -0.222 1 98.5 103 TYR A N 1
ATOM 826 C CA . TYR A 1 103 ? 3.385 -12.742 -1.058 1 98.5 103 TYR A CA 1
ATOM 827 C C . TYR A 1 103 ? 4.309 -11.75 -0.351 1 98.5 103 TYR A C 1
ATOM 829 O O . TYR A 1 103 ? 3.846 -10.883 0.387 1 98.5 103 TYR A O 1
ATOM 837 N N . GLU A 1 104 ? 5.559 -11.93 -0.62 1 98.62 104 GLU A N 1
ATOM 838 C CA . GLU A 1 104 ? 6.523 -10.875 -0.316 1 98.62 104 GLU A CA 1
ATOM 839 C C . GLU A 1 104 ? 7.336 -10.5 -1.552 1 98.62 104 GLU A C 1
ATOM 841 O O . GLU A 1 104 ? 7.766 -11.375 -2.309 1 98.62 104 GLU A O 1
ATOM 846 N N . VAL A 1 105 ? 7.504 -9.219 -1.709 1 98.81 105 VAL A N 1
ATOM 847 C CA . VAL A 1 105 ? 8.406 -8.758 -2.762 1 98.81 105 VAL A CA 1
ATOM 848 C C . VAL A 1 105 ? 9.539 -7.945 -2.15 1 98.81 105 VAL A C 1
ATOM 850 O O . VAL A 1 105 ? 9.352 -7.262 -1.144 1 98.81 105 VAL A O 1
ATOM 853 N N . GLY A 1 106 ? 10.688 -8.078 -2.721 1 98.69 106 GLY A N 1
ATOM 854 C CA . GLY A 1 106 ? 11.797 -7.152 -2.549 1 98.69 106 GLY A CA 1
ATOM 855 C C . GLY A 1 106 ? 12.039 -6.277 -3.766 1 98.69 106 GLY A C 1
ATOM 856 O O . GLY A 1 106 ? 12.047 -6.77 -4.895 1 98.69 106 GLY A O 1
ATOM 857 N N . ILE A 1 107 ? 12.195 -5 -3.51 1 98.94 107 ILE A N 1
ATOM 858 C CA . ILE A 1 107 ? 12.43 -4.027 -4.57 1 98.94 107 ILE A CA 1
ATOM 859 C C . ILE A 1 107 ? 13.883 -3.559 -4.527 1 98.94 107 ILE A C 1
ATOM 861 O O . ILE A 1 107 ? 14.352 -3.047 -3.506 1 98.94 107 ILE A O 1
ATOM 865 N N . PHE A 1 108 ? 14.555 -3.686 -5.672 1 98.81 108 PHE A N 1
ATOM 866 C CA . PHE A 1 108 ? 15.961 -3.311 -5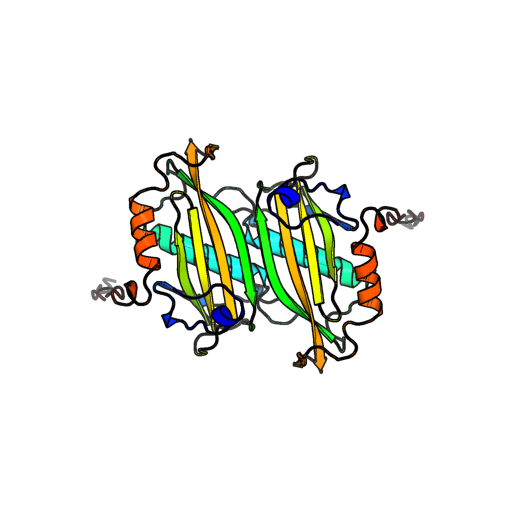.785 1 98.81 108 PHE A CA 1
ATOM 867 C C . PHE A 1 108 ? 16.188 -2.418 -7 1 98.81 108 PHE A C 1
ATOM 869 O O . PHE A 1 108 ? 15.523 -2.572 -8.023 1 98.81 108 PHE A O 1
ATOM 876 N N . LYS A 1 109 ? 17.078 -1.516 -6.785 1 98.44 109 LYS A N 1
ATOM 877 C CA . LYS A 1 109 ? 17.625 -0.855 -7.965 1 98.44 109 LYS A CA 1
ATOM 878 C C . LYS A 1 109 ? 18.672 -1.729 -8.648 1 98.44 109 LYS A C 1
ATOM 880 O O . LYS A 1 109 ? 19.594 -2.24 -7.996 1 98.44 109 LYS A O 1
ATOM 885 N N . LYS A 1 110 ? 18.469 -1.891 -9.914 1 97.75 110 LYS A N 1
ATOM 886 C CA . LYS A 1 110 ? 19.422 -2.729 -10.625 1 97.75 110 LYS A CA 1
ATOM 887 C C . LYS A 1 110 ? 20.859 -2.227 -10.406 1 97.75 110 LYS A C 1
ATOM 889 O O . LYS A 1 110 ? 21.125 -1.032 -10.547 1 97.75 110 LYS A O 1
ATOM 894 N N . GLY A 1 111 ? 21.719 -3.098 -10.016 1 95.69 111 GLY A N 1
ATOM 895 C CA . GLY A 1 111 ? 23.109 -2.762 -9.773 1 95.69 111 GLY A CA 1
ATOM 896 C C . GLY A 1 111 ? 23.406 -2.408 -8.32 1 95.69 111 GLY A C 1
ATOM 897 O O . GLY A 1 111 ? 24.562 -2.217 -7.945 1 95.69 111 GLY A O 1
ATOM 898 N N . GLU A 1 112 ? 22.375 -2.291 -7.535 1 96.88 112 GLU A N 1
ATOM 899 C CA . GLU A 1 112 ? 22.531 -2.014 -6.109 1 96.88 112 GLU A CA 1
ATOM 900 C C . GLU A 1 112 ? 22.031 -3.174 -5.258 1 96.88 112 GLU A C 1
ATOM 902 O O . GLU A 1 112 ? 20.875 -3.588 -5.395 1 96.88 112 GLU A O 1
ATOM 907 N N . PRO A 1 113 ? 22.812 -3.635 -4.379 1 96.56 113 PRO A N 1
ATOM 908 C CA . PRO A 1 113 ? 22.438 -4.828 -3.625 1 96.56 113 PRO A CA 1
ATOM 909 C C . PRO A 1 113 ? 21.469 -4.523 -2.488 1 96.56 113 PRO A C 1
ATOM 911 O O . PRO A 1 113 ? 20.75 -5.414 -2.027 1 96.56 113 PRO A O 1
ATOM 914 N N . GLN A 1 114 ? 21.469 -3.281 -2.023 1 97.5 114 GLN A N 1
ATOM 915 C CA . GLN A 1 114 ? 20.625 -2.934 -0.881 1 97.5 114 GLN A CA 1
ATOM 916 C C . GLN A 1 114 ? 19.156 -2.873 -1.279 1 97.5 114 GLN A C 1
ATOM 918 O O . GLN A 1 114 ? 18.812 -2.256 -2.287 1 97.5 114 GLN A O 1
ATOM 923 N N . VAL A 1 115 ? 18.312 -3.506 -0.53 1 98.75 115 VAL A N 1
ATOM 924 C CA . VAL A 1 115 ? 16.875 -3.49 -0.782 1 98.75 115 VAL A CA 1
ATOM 925 C C . VAL A 1 115 ? 16.328 -2.088 -0.54 1 98.75 115 VAL A C 1
ATOM 927 O O . VAL A 1 115 ? 16.734 -1.41 0.407 1 98.75 115 VAL A O 1
ATOM 930 N N . LYS A 1 116 ? 15.453 -1.652 -1.386 1 98.81 116 LYS A N 1
ATOM 931 C CA . LYS A 1 116 ? 14.867 -0.321 -1.27 1 98.81 116 LYS A CA 1
ATOM 932 C C . LYS A 1 116 ? 13.508 -0.381 -0.581 1 98.81 116 LYS A C 1
ATOM 934 O O . LYS A 1 116 ? 13.086 0.585 0.059 1 98.81 116 LYS A O 1
ATOM 939 N N . ALA A 1 117 ? 12.828 -1.473 -0.75 1 98.88 117 ALA A N 1
ATOM 940 C CA . ALA A 1 117 ? 11.547 -1.691 -0.086 1 98.88 117 ALA A CA 1
ATOM 941 C C . ALA A 1 117 ? 11.203 -3.178 -0.033 1 98.88 117 ALA A C 1
ATOM 943 O O . ALA A 1 117 ? 11.609 -3.947 -0.907 1 98.88 117 ALA A O 1
ATOM 944 N N . VAL A 1 118 ? 10.469 -3.57 0.979 1 98.88 118 VAL A N 1
ATOM 945 C CA . VAL A 1 118 ? 9.898 -4.906 1.107 1 98.88 118 VAL A CA 1
ATOM 946 C C . VAL A 1 118 ? 8.391 -4.801 1.354 1 98.88 118 VAL A C 1
ATOM 948 O O . VAL A 1 118 ? 7.953 -4.07 2.246 1 98.88 118 VAL A O 1
ATOM 951 N N . GLY A 1 119 ? 7.68 -5.453 0.538 1 98.62 119 GLY A N 1
ATOM 952 C CA . GLY A 1 119 ? 6.23 -5.398 0.655 1 98.62 119 GLY A CA 1
ATOM 953 C C . GLY A 1 119 ? 5.578 -6.766 0.653 1 98.62 119 GLY A C 1
ATOM 954 O O . GLY A 1 119 ? 6.211 -7.762 0.295 1 98.62 119 GLY A O 1
ATOM 955 N N . GLY A 1 120 ? 4.332 -6.773 1.055 1 97.88 120 GLY A N 1
ATOM 956 C CA . GLY A 1 120 ? 3.539 -7.992 1.056 1 97.88 120 GLY A CA 1
ATOM 957 C C . GLY A 1 120 ? 2.111 -7.777 0.595 1 97.88 120 GLY A C 1
ATOM 958 O O . GLY A 1 120 ? 1.589 -6.664 0.675 1 97.88 120 GLY A O 1
ATOM 959 N N . SER A 1 121 ? 1.585 -8.773 0.149 1 98.69 121 SER A N 1
ATOM 960 C CA . SER A 1 121 ? 0.191 -8.828 -0.281 1 98.69 121 SER A CA 1
ATOM 961 C C . SER A 1 121 ? -0.446 -10.164 0.08 1 98.69 121 SER A C 1
ATOM 963 O O . SER A 1 121 ? 0.005 -11.219 -0.376 1 98.69 121 SER A O 1
ATOM 965 N N . MET A 1 122 ? -1.478 -10.078 0.85 1 98.62 122 MET A N 1
ATOM 966 C CA . MET A 1 122 ? -2.168 -11.305 1.237 1 98.62 122 MET A CA 1
ATOM 967 C C . MET A 1 122 ? -3.379 -11.555 0.344 1 98.62 122 MET A C 1
ATOM 969 O O . MET A 1 122 ? -4.289 -10.719 0.277 1 98.62 122 MET A O 1
ATOM 973 N N . HIS A 1 123 ? -3.379 -12.633 -0.296 1 97.94 123 HIS A N 1
ATOM 974 C CA . HIS A 1 123 ? -4.492 -13.062 -1.138 1 97.94 123 HIS A CA 1
ATOM 975 C C . HIS A 1 123 ? -5.281 -14.188 -0.48 1 97.94 123 HIS A C 1
ATOM 977 O O . HIS A 1 123 ? -4.699 -15.055 0.173 1 97.94 123 HIS A O 1
ATOM 983 N N . VAL A 1 124 ? -6.516 -14.156 -0.707 1 97.81 124 VAL A N 1
ATOM 984 C CA . VAL A 1 124 ? -7.41 -15.211 -0.251 1 97.81 124 VAL A CA 1
ATOM 985 C C . VAL A 1 124 ? -8.188 -15.781 -1.437 1 97.81 124 VAL A C 1
ATOM 987 O O . VAL A 1 124 ? -8.852 -15.039 -2.162 1 97.81 124 VAL A O 1
ATOM 990 N N . TRP A 1 125 ? -8.094 -17.047 -1.62 1 96.88 125 TRP A N 1
ATOM 991 C CA . TRP A 1 125 ? -8.828 -17.719 -2.684 1 96.88 125 TRP A CA 1
ATOM 992 C C . TRP A 1 125 ? -10.266 -18 -2.258 1 96.88 125 TRP A C 1
ATOM 994 O O . TRP A 1 125 ? -10.5 -18.609 -1.207 1 96.88 125 TRP A O 1
ATOM 1004 N N . VAL A 1 126 ? -11.156 -17.547 -3.111 1 96.12 126 VAL A N 1
ATOM 1005 C CA . VAL A 1 126 ? -12.578 -17.688 -2.818 1 96.12 126 VAL A CA 1
ATOM 1006 C C . VAL A 1 126 ? -13.305 -18.25 -4.035 1 96.12 126 VAL A C 1
ATOM 1008 O O . VAL A 1 126 ? -12.75 -18.281 -5.137 1 96.12 126 VAL A O 1
ATOM 1011 N N . SER A 1 127 ? -14.523 -18.719 -3.777 1 94.81 127 SER A N 1
ATOM 1012 C CA . SER A 1 127 ? -15.328 -19.188 -4.898 1 94.81 127 SER A CA 1
ATOM 1013 C C . SER A 1 127 ? -15.688 -18.047 -5.844 1 94.81 127 SER A C 1
ATOM 1015 O O . SER A 1 127 ? -15.859 -16.906 -5.414 1 94.81 127 SER A O 1
ATOM 1017 N N . ASN A 1 128 ? -15.742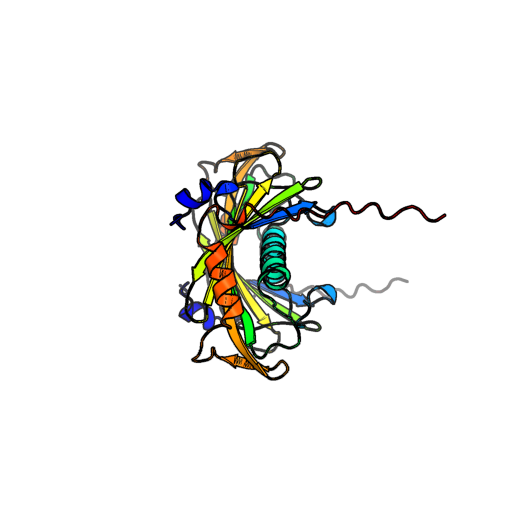 -18.375 -7.055 1 91.56 128 ASN A N 1
ATOM 1018 C CA . ASN A 1 128 ? -16.125 -17.453 -8.117 1 91.56 128 ASN A CA 1
ATOM 1019 C C . ASN A 1 128 ? -17.172 -18.047 -9.039 1 91.56 128 ASN A C 1
ATOM 1021 O O . ASN A 1 128 ? -16.875 -18.984 -9.789 1 91.56 128 ASN A O 1
ATOM 1025 N N . ASP A 1 129 ? -18.375 -17.5 -8.945 1 89.62 129 ASP A N 1
ATOM 1026 C CA . ASP A 1 129 ? -19.453 -17.922 -9.828 1 89.62 129 ASP A CA 1
ATOM 1027 C C . ASP A 1 129 ? -19.781 -16.844 -10.852 1 89.62 129 ASP A C 1
ATOM 1029 O O . ASP A 1 129 ? -20.641 -15.992 -10.602 1 89.62 129 ASP A O 1
ATOM 1033 N N . GLN A 1 130 ? -19.172 -16.922 -11.953 1 82.88 130 GLN A N 1
ATOM 1034 C CA . GLN A 1 130 ? -19.391 -15.977 -13.047 1 82.88 130 GLN A CA 1
ATOM 1035 C C . GLN A 1 130 ? -19.266 -14.531 -12.57 1 82.88 130 GLN A C 1
ATOM 1037 O O . GLN A 1 130 ? -20.125 -13.703 -12.852 1 82.88 130 GLN A O 1
ATOM 1042 N N . GLY A 1 131 ? -18.281 -14.359 -11.711 1 79.75 131 GLY A N 1
ATOM 1043 C CA . GLY A 1 131 ? -18 -12.992 -11.297 1 79.75 131 GLY A CA 1
ATOM 1044 C C . GLY A 1 131 ? -18.5 -12.672 -9.906 1 79.75 131 GLY A C 1
ATOM 1045 O O . GLY A 1 131 ? -18.141 -11.641 -9.328 1 79.75 131 GLY A O 1
ATOM 1046 N N . VAL A 1 132 ? -19.344 -13.562 -9.477 1 86.25 132 VAL A N 1
ATOM 1047 C CA . VAL A 1 132 ? -19.844 -13.375 -8.117 1 86.25 132 VAL A CA 1
ATOM 1048 C C . VAL A 1 132 ? -18.938 -14.094 -7.125 1 86.25 132 VAL A C 1
ATOM 1050 O O . VAL A 1 132 ? -18.875 -15.328 -7.105 1 86.25 132 VAL A O 1
ATOM 1053 N N . LEU A 1 133 ? -18.328 -13.297 -6.277 1 89 133 LEU A N 1
ATOM 1054 C CA . LEU A 1 133 ? -17.344 -13.852 -5.348 1 89 133 LEU A CA 1
ATOM 1055 C C . LEU A 1 133 ? -18.016 -14.344 -4.074 1 89 133 LEU A C 1
ATOM 1057 O O . LEU A 1 133 ? -18.953 -13.703 -3.572 1 89 133 LEU A O 1
ATOM 1061 N N . GLY A 1 134 ? -17.516 -15.453 -3.646 1 92.38 134 GLY A N 1
ATOM 1062 C CA . GLY A 1 134 ? -18.031 -16.031 -2.418 1 92.38 134 GLY A CA 1
ATOM 1063 C C . GLY A 1 134 ? -16.984 -16.172 -1.333 1 92.38 134 GLY A C 1
ATOM 1064 O O . GLY A 1 134 ? -16.156 -15.266 -1.151 1 92.38 134 GLY A O 1
ATOM 1065 N N . ARG A 1 135 ? -17.094 -17.203 -0.576 1 94.31 135 ARG A N 1
ATOM 1066 C CA . ARG A 1 135 ? -16.188 -17.5 0.536 1 94.31 135 ARG A CA 1
ATOM 1067 C C . ARG A 1 135 ? -15.133 -18.516 0.127 1 94.31 135 ARG A C 1
ATOM 1069 O O . ARG A 1 135 ? -15.242 -19.141 -0.931 1 94.31 135 ARG A O 1
ATOM 1076 N N . PRO A 1 136 ? -14.117 -18.594 0.965 1 96.12 136 PRO A N 1
ATOM 1077 C CA . PRO A 1 136 ? -13.172 -19.688 0.701 1 96.12 136 PRO A CA 1
ATOM 1078 C C . PRO A 1 136 ? -13.828 -21.062 0.686 1 96.12 136 PRO A C 1
ATOM 1080 O O . PRO A 1 136 ? -14.742 -21.312 1.477 1 96.12 136 PRO A O 1
ATOM 1083 N N . THR A 1 137 ? -13.383 -21.859 -0.207 1 94.19 137 THR A N 1
ATOM 1084 C CA . THR A 1 137 ? -13.961 -23.203 -0.322 1 94.19 137 THR A CA 1
ATOM 1085 C C . THR A 1 137 ? -13.289 -24.156 0.646 1 94.19 137 THR A C 1
ATOM 1087 O O . THR A 1 137 ? -12.125 -23.969 1.021 1 94.19 137 THR A O 1
ATOM 1090 N N . PRO A 1 138 ? -13.969 -25.172 0.981 1 95.06 138 PRO A N 1
ATOM 1091 C CA . PRO A 1 138 ? -13.383 -26.172 1.886 1 95.06 138 PRO A CA 1
ATOM 1092 C C . PRO A 1 138 ? -12.125 -26.812 1.312 1 95.06 138 PRO A C 1
ATOM 1094 O O . PRO A 1 138 ? -11.234 -27.234 2.064 1 95.06 138 PRO A O 1
ATOM 1097 N N . GLU A 1 139 ? -12.031 -26.938 0.049 1 94.69 139 GLU A N 1
ATOM 1098 C CA . GLU A 1 139 ? -10.906 -27.594 -0.619 1 94.69 139 GLU A CA 1
ATOM 1099 C C . GLU A 1 139 ? -9.672 -26.688 -0.612 1 94.69 139 GLU A C 1
ATOM 1101 O O . GLU A 1 139 ? -8.562 -27.156 -0.884 1 94.69 139 GLU A O 1
ATOM 1106 N N . GLY A 1 140 ? -9.914 -25.453 -0.306 1 96.94 140 GLY A N 1
ATOM 1107 C CA . GLY A 1 140 ? -8.797 -24.516 -0.349 1 96.94 140 GLY A CA 1
ATOM 1108 C C . GLY A 1 140 ? -8.492 -24.016 -1.749 1 96.94 140 GLY A C 1
ATOM 1109 O O . GLY A 1 140 ? -9.367 -24.016 -2.617 1 96.94 140 GLY A O 1
ATOM 1110 N N . MET A 1 141 ? -7.316 -23.547 -1.926 1 96.94 141 MET A N 1
ATOM 1111 C CA . MET A 1 141 ? -6.934 -23 -3.225 1 96.94 141 MET A CA 1
ATOM 1112 C C . MET A 1 141 ? -6.75 -24.125 -4.25 1 96.94 141 MET A C 1
ATOM 1114 O O . MET A 1 141 ? -6.578 -25.281 -3.885 1 96.94 141 MET A O 1
ATOM 1118 N N . PRO A 1 142 ? -6.781 -23.75 -5.531 1 94.38 142 PRO A N 1
ATOM 1119 C CA . PRO A 1 142 ? -6.559 -24.781 -6.543 1 94.38 142 PRO A CA 1
ATOM 1120 C C . PRO A 1 142 ? -5.211 -25.484 -6.379 1 94.38 142 PRO A C 1
ATOM 1122 O O . PRO A 1 142 ? -4.203 -24.828 -6.105 1 94.38 142 PRO A O 1
ATOM 1125 N N . ALA A 1 143 ? -5.195 -26.766 -6.645 1 94.56 143 ALA A N 1
ATOM 1126 C CA . ALA A 1 143 ? -4 -27.578 -6.422 1 94.56 143 ALA A CA 1
ATOM 1127 C C . ALA A 1 143 ? -2.836 -27.094 -7.277 1 94.56 143 ALA A C 1
ATOM 1129 O O . ALA A 1 143 ? -1.689 -27.078 -6.824 1 94.56 143 ALA A O 1
ATOM 1130 N N . HIS A 1 144 ? -3.143 -26.781 -8.484 1 93.5 144 HIS A N 1
ATOM 1131 C CA . HIS A 1 144 ? -2.074 -26.344 -9.375 1 93.5 144 HIS A CA 1
ATOM 1132 C C . HIS A 1 144 ? -1.483 -25.016 -8.922 1 93.5 144 HIS A C 1
ATOM 1134 O O . HIS A 1 144 ? -0.29 -24.766 -9.109 1 93.5 144 HIS A O 1
ATOM 1140 N N . VAL A 1 145 ? -2.252 -24.172 -8.289 1 95.69 145 VAL A N 1
ATOM 1141 C CA . VAL A 1 145 ? -1.776 -22.906 -7.754 1 95.69 145 VAL A CA 1
ATOM 1142 C C . VAL A 1 145 ? -0.926 -23.156 -6.512 1 95.69 145 VAL A C 1
ATOM 1144 O O . VAL A 1 145 ? 0.152 -22.578 -6.359 1 95.69 145 VAL A O 1
ATOM 1147 N N . ARG A 1 146 ? -1.391 -24.016 -5.691 1 96.62 146 ARG A N 1
ATOM 1148 C CA . ARG A 1 146 ? -0.646 -24.344 -4.48 1 96.62 146 ARG A CA 1
ATOM 1149 C C . ARG A 1 146 ? 0.748 -24.859 -4.816 1 96.62 146 ARG A C 1
ATOM 1151 O O . ARG A 1 146 ? 1.732 -24.469 -4.191 1 96.62 146 ARG A O 1
ATOM 1158 N N . ARG A 1 147 ? 0.846 -25.734 -5.773 1 96.19 147 ARG A N 1
ATOM 1159 C CA . ARG A 1 147 ? 2.141 -26.25 -6.195 1 96.19 147 ARG A CA 1
ATOM 1160 C C . ARG A 1 147 ? 3.061 -25.125 -6.656 1 96.19 147 ARG A C 1
ATOM 1162 O O . ARG A 1 147 ? 4.254 -25.125 -6.344 1 96.19 147 ARG A O 1
ATOM 1169 N N . GLY A 1 148 ? 2.461 -24.203 -7.406 1 96.5 148 GLY A N 1
ATOM 1170 C CA . GLY A 1 148 ? 3.23 -23.047 -7.82 1 96.5 148 GLY A CA 1
ATOM 1171 C C . GLY A 1 148 ? 3.744 -22.219 -6.652 1 96.5 148 GLY A C 1
ATOM 1172 O O . GLY A 1 148 ? 4.891 -21.766 -6.664 1 96.5 148 GLY A O 1
ATOM 1173 N N . TYR A 1 149 ? 2.885 -22.078 -5.668 1 9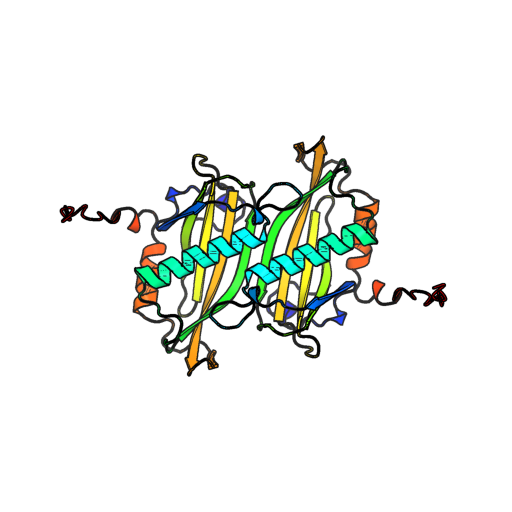7.31 149 TYR A N 1
ATOM 1174 C CA . TYR A 1 149 ? 3.273 -21.297 -4.492 1 97.31 149 TYR A CA 1
ATOM 1175 C C . TYR A 1 149 ? 4.391 -22 -3.727 1 97.31 149 TYR A C 1
ATOM 1177 O O . TYR A 1 149 ? 5.297 -21.344 -3.203 1 97.31 149 TYR A O 1
ATOM 1185 N N . GLU A 1 150 ? 4.316 -23.266 -3.633 1 96.56 150 GLU A N 1
ATOM 1186 C CA . GLU A 1 150 ? 5.32 -24.031 -2.906 1 96.56 150 GLU A CA 1
ATOM 1187 C C . GLU A 1 150 ? 6.707 -23.844 -3.52 1 96.56 150 GLU A C 1
ATOM 1189 O O . GLU A 1 150 ? 7.711 -23.828 -2.801 1 96.56 150 GLU A O 1
ATOM 1194 N N . ALA A 1 151 ? 6.75 -23.656 -4.777 1 95.12 151 ALA A N 1
ATOM 1195 C CA . ALA A 1 151 ? 8.016 -23.422 -5.477 1 95.12 151 ALA A CA 1
ATOM 1196 C C . ALA A 1 151 ? 8.617 -22.078 -5.105 1 95.12 151 ALA A C 1
ATOM 1198 O O . ALA A 1 151 ? 9.82 -21.859 -5.266 1 95.12 151 ALA A O 1
ATOM 1199 N N . LEU A 1 152 ? 7.805 -21.156 -4.562 1 96.5 152 LEU A N 1
ATOM 1200 C CA . LEU A 1 152 ? 8.234 -19.797 -4.215 1 96.5 152 LEU A CA 1
ATOM 1201 C C . LEU A 1 152 ? 8.672 -19.734 -2.756 1 96.5 152 LEU A C 1
ATOM 1203 O O . LEU A 1 152 ? 9.133 -18.688 -2.293 1 96.5 152 LEU A O 1
ATOM 1207 N N . MET A 1 153 ? 8.492 -20.781 -1.949 1 93.56 153 MET A N 1
ATOM 1208 C CA . MET A 1 153 ? 8.828 -20.781 -0.529 1 93.56 153 MET A CA 1
ATOM 1209 C C . MET A 1 153 ? 10.305 -21.078 -0.321 1 93.56 153 MET A C 1
ATOM 1211 O O . MET A 1 153 ? 10.875 -20.75 0.724 1 93.56 153 MET A O 1
ATOM 1215 N N . GLU A 1 154 ? 10.984 -21.766 -1.183 1 74.62 154 GLU A N 1
ATOM 1216 C CA . GLU A 1 154 ? 12.383 -22.172 -1.047 1 74.62 154 GLU A CA 1
ATOM 1217 C C . GLU A 1 154 ? 13.312 -21.156 -1.72 1 74.62 154 GLU A C 1
ATOM 1219 O O . GLU A 1 154 ? 13.102 -20.797 -2.879 1 74.62 154 GLU A O 1
ATOM 1224 N N . PRO A 1 155 ? 14.148 -20.625 -0.845 1 63.78 155 PRO A N 1
ATOM 1225 C CA . PRO A 1 155 ? 15.164 -19.828 -1.548 1 63.78 155 PRO A CA 1
ATOM 1226 C C . PRO A 1 155 ? 15.922 -20.641 -2.596 1 63.78 155 PRO A C 1
ATOM 1228 O O . PRO A 1 155 ? 16.156 -21.844 -2.404 1 63.78 155 PRO A O 1
ATOM 1231 N N . GLY A 1 156 ? 16.297 -20.172 -3.955 1 53.59 156 GLY A N 1
ATOM 1232 C CA . GLY A 1 156 ? 17.203 -20.781 -4.918 1 53.59 156 GLY A CA 1
ATOM 1233 C C . GLY A 1 156 ? 16.516 -21.781 -5.828 1 53.59 156 GLY A C 1
ATOM 1234 O O . GLY A 1 156 ? 17.141 -22.375 -6.711 1 53.59 156 GLY A O 1
ATOM 1235 N N . ALA A 1 157 ? 15.281 -22.156 -5.512 1 46.03 157 ALA A N 1
ATOM 1236 C CA . ALA A 1 157 ? 14.734 -23.281 -6.27 1 46.03 157 ALA A CA 1
ATOM 1237 C C . ALA A 1 157 ? 14.57 -22.922 -7.746 1 46.03 157 ALA A C 1
ATOM 1239 O O . ALA A 1 157 ? 14.773 -23.766 -8.625 1 46.03 157 ALA A O 1
ATOM 1240 N N . LEU A 1 158 ? 14 -21.844 -8.094 1 49.62 158 LEU A N 1
ATOM 1241 C CA . LEU A 1 158 ? 13.625 -21.562 -9.484 1 49.62 158 LEU A CA 1
ATOM 1242 C C . LEU A 1 158 ? 14.758 -20.844 -10.211 1 49.62 158 LEU A C 1
ATOM 1244 O O . LEU A 1 158 ? 14.617 -20.5 -11.383 1 49.62 158 LEU A O 1
ATOM 1248 N N . SER A 1 159 ? 15.836 -20.578 -9.688 1 41.78 159 SER A N 1
ATOM 1249 C CA . SER A 1 159 ? 16.844 -19.766 -10.383 1 41.78 159 SER A CA 1
ATOM 1250 C C . SER A 1 159 ? 17.188 -20.375 -11.734 1 41.78 159 SER A C 1
ATOM 1252 O O . SER A 1 159 ? 17.859 -19.734 -12.555 1 41.78 159 SER A O 1
ATOM 1254 N N . GLY A 1 160 ? 17.109 -21.719 -11.922 1 36.38 160 GLY A N 1
ATOM 1255 C CA . GLY A 1 160 ? 17.812 -22.328 -13.039 1 36.38 160 GLY A CA 1
ATOM 1256 C C . GLY A 1 160 ? 17.156 -22.047 -14.375 1 36.38 160 GLY A C 1
ATOM 1257 O O . GLY A 1 160 ? 17.781 -22.25 -15.43 1 36.38 160 GLY A O 1
ATOM 1258 N N . GLU A 1 161 ? 15.852 -22.188 -14.539 1 35.81 161 GLU A N 1
ATOM 1259 C CA . GLU A 1 161 ? 15.43 -22.406 -15.922 1 35.81 161 GLU A CA 1
ATOM 1260 C C . GLU A 1 161 ? 15.336 -21.078 -16.672 1 35.81 161 GLU A C 1
ATOM 1262 O O . GLU A 1 161 ? 14.328 -20.375 -16.578 1 35.81 161 GLU A O 1
ATOM 1267 N N . GLY A 1 162 ? 16.344 -20.266 -16.656 1 36.66 162 GLY A N 1
ATOM 1268 C CA . GLY A 1 162 ? 16.422 -19.234 -17.688 1 36.66 162 GLY A CA 1
ATOM 1269 C C . GLY A 1 162 ? 15.914 -19.719 -19.047 1 36.66 162 GLY A C 1
ATOM 1270 O O . GLY A 1 162 ? 16.141 -20.875 -19.422 1 36.66 162 GLY A O 1
ATOM 1271 N N . GLY A 1 163 ? 14.727 -19.297 -19.375 1 34.41 163 GLY A N 1
ATOM 1272 C CA . GLY A 1 163 ? 14.172 -19.547 -20.703 1 34.41 163 GLY A CA 1
ATOM 1273 C C . GLY A 1 163 ? 15.211 -19.547 -21.797 1 34.41 163 GLY A C 1
ATOM 1274 O O . GLY A 1 163 ? 15.82 -18.5 -22.078 1 34.41 163 GLY A O 1
ATOM 1275 N N . LYS A 1 164 ? 16.031 -20.609 -21.891 1 35.56 164 LYS A N 1
ATOM 1276 C CA . LYS A 1 164 ? 16.719 -20.859 -23.141 1 35.56 164 LYS A CA 1
ATOM 1277 C C . LYS A 1 164 ? 15.789 -20.656 -24.344 1 35.56 164 LYS A C 1
ATOM 1279 O O . LYS A 1 164 ? 14.922 -21.484 -24.609 1 35.56 164 LYS A O 1
ATOM 1284 N N . GLU A 1 165 ? 15.289 -19.391 -24.578 1 33.56 165 GLU A N 1
ATOM 1285 C CA . GLU A 1 165 ? 14.797 -19.141 -25.938 1 33.56 165 GLU A CA 1
ATOM 1286 C C . GLU A 1 165 ? 15.773 -19.656 -26.984 1 33.56 165 GLU A C 1
ATOM 1288 O O . GLU A 1 165 ? 16.969 -19.344 -26.938 1 33.56 165 GLU A O 1
ATOM 1293 N N . ASP A 1 166 ? 15.555 -20.812 -27.422 1 30.17 166 ASP A N 1
ATOM 1294 C CA . ASP A 1 166 ? 16.094 -21.391 -28.656 1 30.17 166 ASP A CA 1
ATOM 1295 C C . ASP A 1 166 ? 16.078 -20.375 -29.797 1 30.17 166 ASP A C 1
ATOM 1297 O O . ASP A 1 166 ? 15.031 -19.828 -30.125 1 30.17 166 ASP A O 1
ATOM 1301 N N . GLU A 1 167 ? 17.094 -19.531 -29.859 1 33.91 167 GLU A N 1
ATOM 1302 C CA . GLU A 1 167 ? 17.469 -18.766 -31.047 1 33.91 167 GLU A CA 1
ATOM 1303 C C . GLU A 1 167 ? 17.344 -19.594 -32.312 1 33.91 167 GLU A C 1
ATOM 1305 O O . GLU A 1 167 ? 18.281 -20.297 -32.719 1 33.91 167 GLU A O 1
ATOM 1310 N N . GLY A 1 168 ? 16.297 -20.422 -32.5 1 29.61 168 GLY A N 1
ATOM 1311 C CA . GLY A 1 168 ? 16.125 -21.031 -33.812 1 29.61 168 GLY A CA 1
ATOM 1312 C C . GLY A 1 168 ? 16.156 -20.047 -34.938 1 29.61 168 GLY A C 1
ATOM 1313 O O . GLY A 1 168 ? 15.656 -18.922 -34.812 1 29.61 168 GLY A O 1
ATOM 1314 N N . LYS A 1 169 ? 17.141 -20.234 -35.906 1 35.06 169 LYS A N 1
ATOM 1315 C CA . LYS A 1 169 ? 17.531 -19.641 -37.188 1 35.06 169 LYS A CA 1
ATOM 1316 C C . LYS A 1 169 ? 16.312 -19.406 -38.062 1 35.06 169 LYS A C 1
ATOM 1318 O O . LYS A 1 169 ? 15.836 -20.312 -38.75 1 35.06 169 LYS A O 1
ATOM 1323 N N . ARG A 1 170 ? 15.281 -18.688 -37.688 1 33.03 170 ARG A N 1
ATOM 1324 C CA . ARG A 1 170 ? 14.383 -18.359 -38.781 1 33.03 170 ARG A CA 1
ATOM 1325 C C . ARG A 1 170 ? 15.102 -17.562 -39.875 1 33.03 170 ARG A C 1
ATOM 1327 O O . ARG A 1 170 ? 15.68 -16.5 -39.594 1 33.03 170 ARG A O 1
ATOM 1334 N N . LYS A 1 171 ? 15.578 -18.172 -40.906 1 29.3 171 LYS A N 1
ATOM 1335 C CA . LYS A 1 171 ? 15.984 -17.641 -42.219 1 29.3 171 LYS A CA 1
ATOM 1336 C C . LYS A 1 171 ? 15.062 -16.5 -42.656 1 29.3 171 LYS A C 1
ATOM 1338 O O . LYS A 1 171 ? 13.844 -16.594 -42.531 1 29.3 171 LYS A O 1
ATOM 1343 N N . ALA A 1 172 ? 15.609 -15.375 -42.875 1 28.86 172 ALA A N 1
ATOM 1344 C CA . ALA A 1 172 ? 15.055 -14.227 -43.594 1 28.86 172 ALA A CA 1
ATOM 1345 C C . ALA A 1 172 ? 14.492 -14.633 -44.938 1 28.86 172 ALA A C 1
ATOM 1347 O O . ALA A 1 172 ? 15.242 -14.945 -45.875 1 28.86 172 ALA A O 1
ATOM 1348 N N . LYS A 1 173 ? 13.539 -15.492 -45.094 1 26.81 173 LYS A N 1
ATOM 1349 C CA . LYS A 1 173 ? 13.07 -15.398 -46.469 1 26.81 173 LYS A CA 1
ATOM 1350 C C . LYS A 1 173 ? 12.57 -13.992 -46.781 1 26.81 173 LYS A C 1
ATOM 1352 O O . LYS A 1 173 ? 11.602 -13.523 -46.188 1 26.81 173 LYS A O 1
ATOM 1357 N N . LEU A 1 174 ? 13.539 -13.062 -47.156 1 23.44 174 LEU A N 1
ATOM 1358 C CA . LEU A 1 174 ? 13.188 -12.062 -48.156 1 23.44 174 LEU A CA 1
ATOM 1359 C C . LEU A 1 174 ? 12.742 -12.719 -49.469 1 23.44 174 LEU A C 1
AT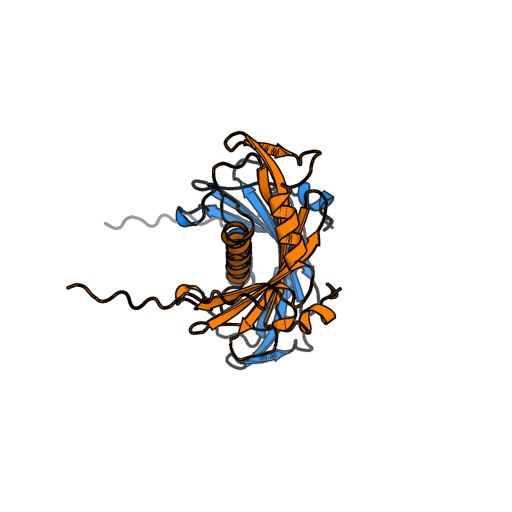OM 1361 O O . LEU A 1 174 ? 13.398 -13.648 -49.938 1 23.44 174 LEU A O 1
ATOM 1365 N N . MET B 1 1 ? -9.914 5.715 21.922 1 72.81 1 MET B N 1
ATOM 1366 C CA . MET B 1 1 ? -8.969 5.469 20.844 1 72.81 1 MET B CA 1
ATOM 1367 C C . MET B 1 1 ? -9.422 4.289 19.984 1 72.81 1 MET B C 1
ATOM 1369 O O . MET B 1 1 ? -9.867 3.271 20.5 1 72.81 1 MET B O 1
ATOM 1373 N N . LEU B 1 2 ? -9.602 4.496 18.766 1 85.25 2 LEU B N 1
ATOM 1374 C CA . LEU B 1 2 ? -10.055 3.438 17.859 1 85.25 2 LEU B CA 1
ATOM 1375 C C . LEU B 1 2 ? -9.008 2.332 17.75 1 85.25 2 LEU B C 1
ATOM 1377 O O . LEU B 1 2 ? -7.824 2.609 17.562 1 85.25 2 LEU B O 1
ATOM 1381 N N . GLY B 1 3 ? -9.453 1.108 17.938 1 87.62 3 GLY B N 1
ATOM 1382 C CA . GLY B 1 3 ? -8.547 -0.02 17.844 1 87.62 3 GLY B CA 1
ATOM 1383 C C . GLY B 1 3 ? -7.926 -0.169 16.469 1 87.62 3 GLY B C 1
ATOM 1384 O O . GLY B 1 3 ? -8.531 0.22 15.469 1 87.62 3 GLY B O 1
ATOM 1385 N N . LEU B 1 4 ? -6.738 -0.782 16.391 1 92.44 4 LEU B N 1
ATOM 1386 C CA . LEU B 1 4 ? -6.035 -0.912 15.117 1 92.44 4 LEU B CA 1
ATOM 1387 C C . LEU B 1 4 ? -6.086 -2.35 14.617 1 92.44 4 LEU B C 1
ATOM 1389 O O . LEU B 1 4 ? -5.523 -2.662 13.562 1 92.44 4 LEU B O 1
ATOM 1393 N N . ASP B 1 5 ? -6.746 -3.248 15.344 1 94.56 5 ASP B N 1
ATOM 1394 C CA . ASP B 1 5 ? -6.891 -4.625 14.875 1 94.56 5 ASP B CA 1
ATOM 1395 C C . ASP B 1 5 ? -7.957 -4.723 13.789 1 94.56 5 ASP B C 1
ATOM 1397 O O . ASP B 1 5 ? -8.789 -3.826 13.648 1 94.56 5 ASP B O 1
ATOM 1401 N N . ILE B 1 6 ? -7.953 -5.797 13.078 1 96.38 6 ILE B N 1
ATOM 1402 C CA . ILE B 1 6 ? -8.789 -5.984 11.898 1 96.38 6 ILE B CA 1
ATOM 1403 C C . ILE B 1 6 ? -10.258 -5.848 12.289 1 96.38 6 ILE B C 1
ATOM 1405 O O . ILE B 1 6 ? -11.047 -5.234 11.562 1 96.38 6 ILE B O 1
ATOM 1409 N N . ALA B 1 7 ? -10.672 -6.441 13.367 1 96.44 7 ALA B N 1
ATOM 1410 C CA . ALA B 1 7 ? -12.062 -6.387 13.82 1 96.44 7 ALA B CA 1
ATOM 1411 C C . ALA B 1 7 ? -12.492 -4.945 14.086 1 96.44 7 ALA B C 1
ATOM 1413 O O . ALA B 1 7 ? -13.602 -4.551 13.727 1 96.44 7 ALA B O 1
ATOM 1414 N N . ALA B 1 8 ? -11.664 -4.172 14.688 1 97 8 ALA B N 1
ATOM 1415 C CA . ALA B 1 8 ? -11.961 -2.77 14.961 1 97 8 ALA B CA 1
ATOM 1416 C C . ALA B 1 8 ? -12.023 -1.96 13.672 1 97 8 ALA B C 1
ATOM 1418 O O . ALA B 1 8 ? -12.906 -1.113 13.508 1 97 8 ALA B O 1
ATOM 1419 N N . LYS B 1 9 ? -11.117 -2.215 12.75 1 97.81 9 LYS B N 1
ATOM 1420 C CA . LYS B 1 9 ? -11.047 -1.473 11.492 1 97.81 9 LYS B CA 1
ATOM 1421 C C . LYS B 1 9 ? -12.297 -1.713 10.648 1 97.81 9 LYS B C 1
ATOM 1423 O O . LYS B 1 9 ? -12.789 -0.797 9.984 1 97.81 9 LYS B O 1
ATOM 1428 N N . ARG B 1 10 ? -12.82 -2.887 10.727 1 97.62 10 ARG B N 1
ATOM 1429 C CA . ARG B 1 10 ? -13.984 -3.25 9.93 1 97.62 10 ARG B CA 1
ATOM 1430 C C . ARG B 1 10 ? -15.219 -2.453 10.352 1 97.62 10 ARG B C 1
ATOM 1432 O O . ARG B 1 10 ? -16.188 -2.365 9.609 1 97.62 10 ARG B O 1
ATOM 1439 N N . LYS B 1 11 ? -15.148 -1.842 11.516 1 97.56 11 LYS B N 1
ATOM 1440 C CA . LYS B 1 11 ? -16.297 -1.144 12.078 1 97.56 11 LYS B CA 1
ATOM 1441 C C . LYS B 1 11 ? -16.188 0.364 11.875 1 97.56 11 LYS B C 1
ATOM 1443 O O . LYS B 1 11 ? -17.016 1.129 12.367 1 97.56 11 LYS B O 1
ATOM 1448 N N . ARG B 1 12 ? -15.172 0.744 11.164 1 97.81 12 ARG B N 1
ATOM 1449 C CA . ARG B 1 12 ? -14.992 2.174 10.945 1 97.81 12 ARG B CA 1
ATOM 1450 C C . ARG B 1 12 ? -16.203 2.781 10.234 1 97.81 12 ARG B C 1
ATOM 1452 O O . ARG B 1 12 ? -16.781 2.156 9.352 1 97.81 12 ARG B O 1
ATOM 1459 N N . VAL B 1 13 ? -16.531 4.012 10.656 1 97.19 13 VAL B N 1
ATOM 1460 C CA . VAL B 1 13 ? -17.531 4.836 9.977 1 97.19 13 VAL B CA 1
ATOM 1461 C C . VAL B 1 13 ? -16.922 6.203 9.648 1 97.19 13 VAL B C 1
ATOM 1463 O O . VAL B 1 13 ? -15.938 6.617 10.258 1 97.19 13 VAL B O 1
ATOM 1466 N N . ILE B 1 14 ? -17.516 6.863 8.742 1 97.25 14 ILE B N 1
ATOM 1467 C CA . ILE B 1 14 ? -16.938 8.102 8.219 1 97.25 14 ILE B CA 1
ATOM 1468 C C . ILE B 1 14 ? -16.844 9.141 9.336 1 97.25 14 ILE B C 1
ATOM 1470 O O . ILE B 1 14 ? -15.945 9.977 9.336 1 97.25 14 ILE B O 1
ATOM 1474 N N . SER B 1 15 ? -17.656 9.078 10.336 1 96.25 15 SER B N 1
ATOM 1475 C CA . SER B 1 15 ? -17.656 10.047 11.422 1 96.25 15 SER B CA 1
ATOM 1476 C C . SER B 1 15 ? -16.469 9.844 12.352 1 96.25 15 SER B C 1
ATOM 1478 O O . SER B 1 15 ? -16.188 10.688 13.203 1 96.25 15 SER B O 1
ATOM 1480 N N . ASP B 1 16 ? -15.766 8.75 12.18 1 96.62 16 ASP B N 1
ATOM 1481 C CA . ASP B 1 16 ? -14.562 8.5 12.961 1 96.62 16 ASP B CA 1
ATOM 1482 C C . ASP B 1 16 ? -13.422 9.414 12.516 1 96.62 16 ASP B C 1
ATOM 1484 O O . ASP B 1 16 ? -12.391 9.508 13.195 1 96.62 16 ASP B O 1
ATOM 1488 N N . TYR B 1 17 ? -13.664 10.109 11.406 1 97.56 17 TYR B N 1
ATOM 1489 C CA . TYR B 1 17 ? -12.578 10.844 10.773 1 97.56 17 TYR B CA 1
ATOM 1490 C C . TYR B 1 17 ? -12.875 12.344 10.758 1 97.56 17 TYR B C 1
ATOM 1492 O O . TYR B 1 17 ? -13.812 12.789 10.102 1 97.56 17 TYR B O 1
ATOM 1500 N N . PRO B 1 18 ? -12.031 13.086 11.352 1 97 18 PRO B N 1
ATOM 1501 C CA . PRO B 1 18 ? -12.289 14.523 11.477 1 97 18 PRO B CA 1
ATOM 1502 C C . PRO B 1 18 ? -12.07 15.281 10.172 1 97 18 PRO B C 1
ATOM 1504 O O . PRO B 1 18 ? -12.602 16.391 10 1 97 18 PRO B O 1
ATOM 1507 N N . TYR B 1 19 ? -11.273 14.82 9.289 1 98.06 19 TYR B N 1
ATOM 1508 C CA . TYR B 1 19 ? -11.039 15.43 7.984 1 98.06 19 TYR B CA 1
ATOM 1509 C C . TYR B 1 19 ? -11.469 14.5 6.859 1 98.06 19 TYR B C 1
ATOM 1511 O O . TYR B 1 19 ? -11.117 13.312 6.848 1 98.06 19 TYR B O 1
ATOM 1519 N N . ARG B 1 20 ? -12.234 15.039 5.922 1 97.75 20 ARG B N 1
ATOM 1520 C CA . ARG B 1 20 ? -12.812 14.211 4.867 1 97.75 20 ARG B CA 1
ATOM 1521 C C . ARG B 1 20 ? -12.773 14.922 3.523 1 97.75 20 ARG B C 1
ATOM 1523 O O . ARG B 1 20 ? -12.992 16.141 3.453 1 97.75 20 ARG B O 1
ATOM 1530 N N . LEU B 1 21 ? -12.531 14.188 2.482 1 98.62 21 LEU B N 1
ATOM 1531 C CA . LEU B 1 21 ? -12.586 14.672 1.107 1 98.62 21 LEU B CA 1
ATOM 1532 C C . LEU B 1 21 ? -13.273 13.656 0.202 1 98.62 21 LEU B C 1
ATOM 1534 O O . LEU B 1 21 ? -13.258 12.453 0.477 1 98.62 21 LEU B O 1
ATOM 1538 N N . GLU B 1 22 ? -13.844 14.18 -0.856 1 98.62 22 GLU B N 1
ATOM 1539 C CA . GLU B 1 22 ? -14.43 13.32 -1.886 1 98.62 22 GLU B CA 1
ATOM 1540 C C . GLU B 1 22 ? -13.516 13.227 -3.105 1 98.62 22 GLU B C 1
ATOM 1542 O O . GLU B 1 22 ? -12.914 14.219 -3.518 1 98.62 22 GLU B O 1
ATOM 1547 N N . TYR B 1 23 ? -13.445 12.031 -3.645 1 98.69 23 TYR B N 1
ATOM 1548 C CA . TYR B 1 23 ? -12.727 11.773 -4.891 1 98.69 23 TYR B CA 1
ATOM 1549 C C . TYR B 1 23 ? -13.625 11.047 -5.891 1 98.69 23 TYR B C 1
ATOM 1551 O O . TYR B 1 23 ? -14.258 10.047 -5.551 1 98.69 23 TYR B O 1
ATOM 1559 N N . ARG B 1 24 ? -13.633 11.531 -7.129 1 98.5 24 ARG B N 1
ATOM 1560 C CA . ARG B 1 24 ? -14.328 10.812 -8.195 1 98.5 24 ARG B CA 1
ATOM 1561 C C . ARG B 1 24 ? -13.406 9.789 -8.852 1 98.5 24 ARG B C 1
ATOM 1563 O O . ARG B 1 24 ? -12.266 10.109 -9.203 1 98.5 24 ARG B O 1
ATOM 1570 N N . THR B 1 25 ? -13.906 8.562 -8.984 1 98.38 25 THR B N 1
ATOM 1571 C CA . THR B 1 25 ? -13.109 7.543 -9.641 1 98.38 25 THR B CA 1
ATOM 1572 C C . THR B 1 25 ? -12.914 7.875 -11.117 1 98.38 25 THR B C 1
ATOM 1574 O O . THR B 1 25 ? -13.742 8.562 -11.719 1 98.38 25 THR B O 1
ATOM 1577 N N . ARG B 1 26 ? -11.844 7.465 -11.68 1 97.81 26 ARG B N 1
ATOM 1578 C CA . ARG B 1 26 ? -11.5 7.688 -13.078 1 97.81 26 ARG B CA 1
ATOM 1579 C C . ARG B 1 26 ? -11.539 6.379 -13.867 1 97.81 26 ARG B C 1
ATOM 1581 O O . ARG B 1 26 ? -11.453 5.297 -13.281 1 97.81 26 ARG B O 1
ATOM 1588 N N . TRP B 1 27 ? -11.648 6.445 -15.117 1 97 27 TRP B N 1
ATOM 1589 C CA . TRP B 1 27 ? -11.711 5.293 -16.016 1 97 27 TRP B CA 1
ATOM 1590 C C . TRP B 1 27 ? -10.523 4.359 -15.781 1 97 27 TRP B C 1
ATOM 1592 O O . TRP B 1 27 ? -10.695 3.141 -15.703 1 97 27 TRP B O 1
ATOM 1602 N N . SER B 1 28 ? -9.305 4.875 -15.539 1 95.94 28 SER B N 1
ATOM 1603 C CA . SER B 1 28 ? -8.078 4.102 -15.461 1 95.94 28 SER B CA 1
ATOM 1604 C C . SER B 1 28 ? -7.875 3.508 -14.07 1 95.94 28 SER B C 1
ATOM 1606 O O . SER B 1 28 ? -6.922 2.764 -13.836 1 95.94 28 SER B O 1
ATOM 1608 N N . ASP B 1 29 ? -8.828 3.818 -13.18 1 97.5 29 ASP B N 1
ATOM 1609 C CA . ASP B 1 29 ? -8.648 3.334 -11.812 1 97.5 29 ASP B CA 1
ATOM 1610 C C . ASP B 1 29 ? -8.969 1.842 -11.719 1 97.5 29 ASP B C 1
ATOM 1612 O O . ASP B 1 29 ? -8.523 1.167 -10.781 1 97.5 29 ASP B O 1
ATOM 1616 N N . ASN B 1 30 ? -9.758 1.362 -12.695 1 96.56 30 ASN B N 1
ATOM 1617 C CA . ASN B 1 30 ? -10.242 -0.012 -12.594 1 96.56 30 ASN B CA 1
ATOM 1618 C C . ASN B 1 30 ? -9.25 -0.998 -13.203 1 96.56 30 ASN B C 1
ATOM 1620 O O . ASN B 1 30 ? -8.625 -0.708 -14.227 1 96.56 30 ASN B O 1
ATOM 1624 N N . ASP B 1 31 ? -9.211 -2.133 -12.531 1 91.69 31 ASP B N 1
ATOM 1625 C CA . ASP B 1 31 ? -8.414 -3.219 -13.102 1 91.69 31 ASP B CA 1
ATOM 1626 C C . ASP B 1 31 ? -9.273 -4.137 -13.969 1 91.69 31 ASP B C 1
ATOM 1628 O O . ASP B 1 31 ? -10.406 -3.801 -14.297 1 91.69 31 ASP B O 1
ATOM 1632 N N . VAL B 1 32 ? -8.688 -5.227 -14.383 1 86.69 32 VAL B N 1
ATOM 1633 C CA . VAL B 1 32 ? -9.305 -6.141 -15.336 1 86.69 32 VAL B CA 1
ATOM 1634 C C . VAL B 1 32 ? -10.555 -6.766 -14.719 1 86.69 32 VAL B C 1
ATOM 1636 O O . VAL B 1 32 ? -11.438 -7.242 -15.43 1 86.69 32 VAL B O 1
ATOM 1639 N N . PHE B 1 33 ? -10.656 -6.695 -13.359 1 85.88 33 PHE B N 1
ATOM 1640 C CA . PHE B 1 33 ? -11.805 -7.293 -12.695 1 85.88 33 PHE B CA 1
ATOM 1641 C C . PHE B 1 33 ? -12.898 -6.254 -12.477 1 85.88 33 PHE B C 1
ATOM 1643 O O . PHE B 1 33 ? -13.938 -6.555 -11.875 1 85.88 33 PHE B O 1
ATOM 1650 N N . GLY B 1 34 ? -12.664 -5.016 -12.859 1 90.19 34 GLY B N 1
ATOM 1651 C CA . GLY B 1 34 ? -13.672 -3.977 -12.812 1 90.19 34 GLY B CA 1
ATOM 1652 C C . GLY B 1 34 ? -13.711 -3.234 -11.492 1 90.19 34 GLY B C 1
ATOM 1653 O O . GLY B 1 34 ? -14.648 -2.48 -11.219 1 90.19 34 GLY B O 1
ATOM 1654 N N . HIS B 1 35 ? -12.719 -3.469 -10.656 1 93.62 35 HIS B N 1
ATOM 1655 C CA . HIS B 1 35 ? -12.586 -2.77 -9.383 1 93.62 35 HIS B CA 1
ATOM 1656 C C . HIS B 1 35 ? -11.406 -1.811 -9.398 1 93.62 35 HIS B C 1
ATOM 1658 O O . HIS B 1 35 ? -10.461 -1.992 -10.172 1 93.62 35 HIS B O 1
ATOM 1664 N N . MET B 1 36 ? -11.523 -0.807 -8.578 1 97.5 36 MET B N 1
ATOM 1665 C CA . MET B 1 36 ? -10.32 0.012 -8.422 1 97.5 36 MET B CA 1
ATOM 1666 C C . MET B 1 36 ? -9.141 -0.836 -7.969 1 97.5 36 MET B C 1
ATOM 1668 O O . MET B 1 36 ? -9.25 -1.596 -7.004 1 97.5 36 MET B O 1
ATOM 1672 N N . ASN B 1 37 ? -8.062 -0.637 -8.711 1 97.12 37 ASN B N 1
ATOM 1673 C CA . ASN B 1 37 ? -6.84 -1.35 -8.359 1 97.12 37 ASN B CA 1
ATOM 1674 C C . ASN B 1 37 ? -6.375 -1.003 -6.949 1 97.12 37 ASN B C 1
ATOM 1676 O O . ASN B 1 37 ? -6.395 0.164 -6.555 1 97.12 37 ASN B O 1
ATOM 1680 N N . ASN B 1 38 ? -5.875 -1.97 -6.211 1 97.38 38 ASN B N 1
ATOM 1681 C CA . ASN B 1 38 ? -5.574 -1.837 -4.789 1 97.38 38 ASN B CA 1
ATOM 1682 C C . ASN B 1 38 ? -4.527 -0.755 -4.535 1 97.38 38 ASN B C 1
ATOM 1684 O O . ASN B 1 38 ? -4.648 0.02 -3.584 1 97.38 38 ASN B O 1
ATOM 1688 N N . PRO B 1 39 ? -3.51 -0.645 -5.363 1 97.56 39 PRO B N 1
ATOM 1689 C CA . PRO B 1 39 ? -2.51 0.391 -5.094 1 97.56 39 PRO B CA 1
ATOM 1690 C C . PRO B 1 39 ? -3.09 1.802 -5.156 1 97.56 39 PRO B C 1
ATOM 1692 O O . PRO B 1 39 ? -2.564 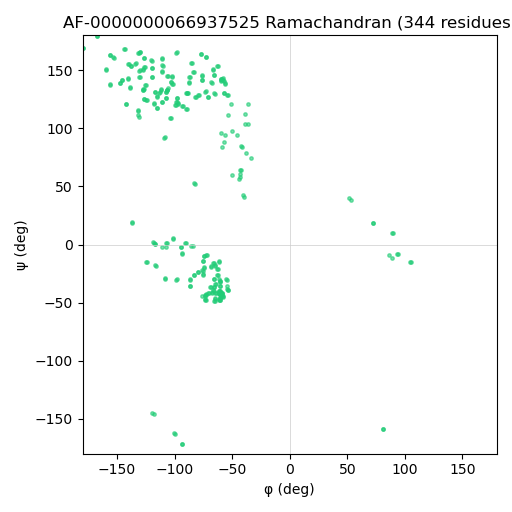2.717 -4.516 1 97.56 39 PRO B O 1
ATOM 1695 N N . TYR B 1 40 ? -4.168 1.96 -5.805 1 97.75 40 TYR B N 1
ATOM 1696 C CA . TYR B 1 40 ? -4.734 3.297 -5.945 1 97.75 40 TYR B CA 1
ATOM 1697 C C . TYR B 1 40 ? -5.375 3.76 -4.645 1 97.75 40 TYR B C 1
ATOM 1699 O O . TYR B 1 40 ? -5.602 4.957 -4.445 1 97.75 40 TYR B O 1
ATOM 1707 N N . TYR B 1 41 ? -5.699 2.861 -3.764 1 98.62 41 TYR B N 1
ATOM 1708 C CA . TYR B 1 41 ? -6.105 3.25 -2.42 1 98.62 41 TYR B CA 1
ATOM 1709 C C . TYR B 1 41 ? -4.992 4.012 -1.71 1 98.62 41 TYR B C 1
ATOM 1711 O O . TYR B 1 41 ? -5.258 4.961 -0.971 1 98.62 41 TYR B O 1
ATOM 1719 N N . GLY B 1 42 ? -3.791 3.576 -2.008 1 98.25 42 GLY B N 1
ATOM 1720 C CA . GLY B 1 42 ? -2.645 4.305 -1.491 1 98.25 42 GLY B CA 1
ATOM 1721 C C . GLY B 1 42 ? -2.518 5.703 -2.07 1 98.25 42 GLY B C 1
ATOM 1722 O O . GLY B 1 42 ? -2.121 6.637 -1.37 1 98.25 42 GLY B O 1
ATOM 1723 N N . VAL B 1 43 ? -2.836 5.859 -3.314 1 97.88 43 VAL B N 1
ATOM 1724 C CA . VAL B 1 43 ? -2.816 7.176 -3.949 1 97.88 43 VAL B CA 1
ATOM 1725 C C . VAL B 1 43 ? -3.811 8.102 -3.252 1 97.88 43 VAL B C 1
ATOM 1727 O O . VAL B 1 43 ? -3.512 9.273 -3.014 1 97.88 43 VAL B O 1
ATOM 1730 N N . LEU B 1 44 ? -4.934 7.586 -2.91 1 98.5 44 LEU B N 1
ATOM 1731 C CA . LEU B 1 44 ? -5.926 8.375 -2.188 1 98.5 44 LEU B CA 1
ATOM 1732 C C . LEU B 1 44 ? -5.406 8.773 -0.812 1 98.5 44 LEU B C 1
ATOM 1734 O O . LEU B 1 44 ? -5.586 9.914 -0.383 1 98.5 44 LEU B O 1
ATOM 1738 N N . CYS B 1 45 ? -4.766 7.867 -0.153 1 98.5 45 CYS B N 1
ATOM 1739 C CA . CYS B 1 45 ? -4.191 8.148 1.155 1 98.5 45 CYS B CA 1
ATOM 1740 C C . CYS B 1 45 ? -3.16 9.273 1.063 1 98.5 45 CYS B C 1
ATOM 1742 O O . CYS B 1 45 ? -3.213 10.234 1.831 1 98.5 45 CYS B O 1
ATOM 1744 N N . ASP B 1 46 ? -2.291 9.164 0.11 1 97.19 46 ASP B N 1
ATOM 1745 C CA . ASP B 1 46 ? -1.279 10.188 -0.118 1 97.19 46 ASP B CA 1
ATOM 1746 C C . ASP B 1 46 ? -1.926 11.539 -0.421 1 97.19 46 ASP B C 1
ATOM 1748 O O . ASP B 1 46 ? -1.5 12.57 0.104 1 97.19 46 ASP B O 1
ATOM 1752 N N . SER B 1 47 ? -2.908 11.484 -1.227 1 97.19 47 SER B N 1
ATOM 1753 C CA . SER B 1 47 ? -3.549 12.711 -1.688 1 97.19 47 SER B CA 1
ATOM 1754 C C . SER B 1 47 ? -4.227 13.453 -0.539 1 97.19 47 SER B C 1
ATOM 1756 O O . SER B 1 47 ? -4.035 14.656 -0.366 1 97.19 47 SER B O 1
ATOM 1758 N N . VAL B 1 48 ? -4.965 12.742 0.263 1 98.44 48 VAL B N 1
ATOM 1759 C CA . VAL B 1 48 ? -5.711 13.391 1.338 1 98.44 48 VAL B CA 1
ATOM 1760 C C . VAL B 1 48 ? -4.742 13.891 2.408 1 98.44 48 VAL B C 1
ATOM 1762 O O . VAL B 1 48 ? -4.918 14.984 2.953 1 98.44 48 VAL B O 1
ATOM 1765 N N . ALA B 1 49 ? -3.766 13.141 2.74 1 97.19 49 ALA B N 1
ATOM 1766 C CA . ALA B 1 49 ? -2.779 13.539 3.738 1 97.19 49 ALA B CA 1
ATOM 1767 C C . ALA B 1 49 ? -2.029 14.797 3.293 1 97.19 49 ALA B C 1
ATOM 1769 O O . ALA B 1 49 ? -1.879 15.742 4.066 1 97.19 49 ALA B O 1
ATOM 1770 N N . ASN B 1 50 ? -1.59 14.758 2.049 1 95.38 50 ASN B N 1
ATOM 1771 C CA . ASN B 1 50 ? -0.83 15.898 1.551 1 95.38 50 ASN B CA 1
ATOM 1772 C C . ASN B 1 50 ? -1.711 17.141 1.4 1 95.38 50 ASN B C 1
ATOM 1774 O O . ASN B 1 50 ? -1.26 18.266 1.641 1 95.38 50 ASN B O 1
ATOM 1778 N N . GLN B 1 51 ? -2.895 16.938 1.008 1 96.56 51 GLN B N 1
ATOM 1779 C CA . GLN B 1 51 ? -3.807 18.078 0.936 1 96.56 51 GLN B CA 1
ATOM 1780 C C . GLN B 1 51 ? -4.008 18.703 2.311 1 96.56 51 GLN B C 1
ATOM 1782 O O . GLN B 1 51 ? -4.004 19.938 2.445 1 96.56 51 GLN B O 1
ATOM 1787 N N . TYR B 1 52 ? -4.16 17.891 3.34 1 97.94 52 TYR B N 1
ATOM 1788 C CA . TYR B 1 52 ? -4.293 18.406 4.699 1 97.94 52 TYR B CA 1
ATOM 1789 C C . TYR B 1 52 ? -3.059 19.203 5.105 1 97.94 52 TYR B C 1
ATOM 1791 O O . TYR B 1 52 ? -3.172 20.312 5.641 1 97.94 52 TYR B O 1
ATOM 1799 N N . LEU B 1 53 ? -1.899 18.656 4.836 1 95.56 53 LEU B N 1
ATOM 1800 C CA . LEU B 1 53 ? -0.646 19.312 5.195 1 95.56 53 LEU B CA 1
ATOM 1801 C C . LEU B 1 53 ? -0.534 20.672 4.52 1 95.56 53 LEU B C 1
ATOM 1803 O O . LEU B 1 53 ? -0.13 21.641 5.156 1 95.56 53 LEU B O 1
ATOM 1807 N N . ILE B 1 54 ? -0.921 20.719 3.289 1 93.31 54 ILE B N 1
ATOM 1808 C CA . ILE B 1 54 ? -0.791 21.938 2.504 1 93.31 54 ILE B CA 1
ATOM 1809 C C . ILE B 1 54 ? -1.822 22.953 2.969 1 93.31 54 ILE B C 1
ATOM 1811 O O . ILE B 1 54 ? -1.481 24.109 3.24 1 93.31 54 ILE B O 1
ATOM 1815 N N . GLU B 1 55 ? -2.977 22.531 3.184 1 95.25 55 GLU B N 1
ATOM 1816 C CA . GLU B 1 55 ? -4.078 23.453 3.422 1 95.25 55 GLU B CA 1
ATOM 1817 C C . GLU B 1 55 ? -4.172 23.828 4.898 1 95.25 55 GLU B C 1
ATOM 1819 O O . GLU B 1 55 ? -4.582 24.938 5.234 1 95.25 55 GLU B O 1
ATOM 1824 N N . ARG B 1 56 ? -3.748 22.875 5.746 1 95.06 56 ARG B N 1
ATOM 1825 C CA . ARG B 1 56 ? -4.066 23.094 7.152 1 95.06 56 ARG B CA 1
ATOM 1826 C C . ARG B 1 56 ? -2.799 23.25 7.984 1 95.06 56 ARG B C 1
ATOM 1828 O O . ARG B 1 56 ? -2.844 23.781 9.094 1 95.06 56 ARG B O 1
ATOM 1835 N N . CYS B 1 57 ? -1.684 22.828 7.438 1 93.75 57 CYS B N 1
ATOM 1836 C CA . CYS B 1 57 ? -0.489 22.828 8.273 1 93.75 57 CYS B CA 1
ATOM 1837 C C . CYS B 1 57 ? 0.569 23.766 7.715 1 93.75 57 CYS B C 1
ATOM 1839 O O . CYS B 1 57 ? 1.678 23.859 8.25 1 93.75 57 CYS B O 1
ATOM 1841 N N . GLY B 1 58 ? 0.317 24.422 6.633 1 88.19 58 GLY B N 1
ATOM 1842 C CA . GLY B 1 58 ? 1.272 25.359 6.066 1 88.19 58 GLY B CA 1
ATOM 1843 C C . GLY B 1 58 ? 2.471 24.688 5.434 1 88.19 58 GLY B C 1
ATOM 1844 O O . GLY B 1 58 ? 3.557 25.266 5.367 1 88.19 58 GLY B O 1
ATOM 1845 N N . TYR B 1 59 ? 2.342 23.484 5.145 1 86 59 TYR B N 1
ATOM 1846 C CA . TYR B 1 59 ? 3.424 22.734 4.52 1 86 59 TYR B CA 1
ATOM 1847 C C . TYR B 1 59 ? 3.629 23.172 3.074 1 86 59 TYR B C 1
ATOM 1849 O O . TYR B 1 59 ? 2.662 23.297 2.318 1 86 59 TYR B O 1
ATOM 1857 N N . THR B 1 60 ? 5.008 23.516 2.855 1 78.44 60 THR B N 1
ATOM 1858 C CA . THR B 1 60 ? 5.398 23.844 1.486 1 78.44 60 THR B CA 1
ATOM 1859 C C . THR B 1 60 ? 6.387 22.812 0.953 1 78.44 60 THR B C 1
ATOM 1861 O O . THR B 1 60 ? 7.293 22.375 1.671 1 78.44 60 THR B O 1
ATOM 1864 N N . MET B 1 61 ? 6.188 22.016 -0.07 1 71 61 MET B N 1
ATOM 1865 C CA . MET B 1 61 ? 6.941 20.891 -0.615 1 71 61 MET B CA 1
ATOM 1866 C C . MET B 1 61 ? 8.383 21.297 -0.896 1 71 61 MET B C 1
ATOM 1868 O O . MET B 1 61 ? 9.305 20.5 -0.697 1 71 61 MET B O 1
ATOM 1872 N N . HIS B 1 62 ? 8.852 22.375 -1.302 1 68.38 62 HIS B N 1
ATOM 1873 C CA . HIS B 1 62 ? 10.172 22.625 -1.863 1 68.38 62 HIS B CA 1
ATOM 1874 C C . HIS B 1 62 ? 11.023 23.469 -0.914 1 68.38 62 HIS B C 1
ATOM 1876 O O . HIS B 1 62 ? 12.25 23.469 -1.01 1 68.38 62 HIS B O 1
ATOM 1882 N N . LYS B 1 63 ? 10.57 23.875 0.123 1 69.88 63 LYS B N 1
ATOM 1883 C CA . LYS B 1 63 ? 11.383 24.891 0.775 1 69.88 63 LYS B CA 1
ATOM 1884 C C . LYS B 1 63 ? 11.484 24.641 2.277 1 69.88 63 LYS B C 1
ATOM 1886 O O . LYS B 1 63 ? 12.164 25.375 2.992 1 69.88 63 LYS B O 1
ATOM 1891 N N . SER B 1 64 ? 11.188 23.453 2.586 1 81.19 64 SER B N 1
ATOM 1892 C CA . SER B 1 64 ? 11.133 23.297 4.035 1 81.19 64 SER B CA 1
ATOM 1893 C C . SER B 1 64 ? 12.391 22.625 4.57 1 81.19 64 SER B C 1
ATOM 1895 O O . SER B 1 64 ? 12.969 21.75 3.914 1 81.19 64 SER B O 1
ATOM 1897 N N . PRO B 1 65 ? 12.898 23.156 5.727 1 88.94 65 PRO B N 1
ATOM 1898 C CA . PRO B 1 65 ? 14.078 22.547 6.344 1 88.94 65 PRO B CA 1
ATOM 1899 C C . PRO B 1 65 ? 13.852 21.109 6.766 1 88.94 65 PRO B C 1
ATOM 1901 O O . PRO B 1 65 ? 14.805 20.406 7.121 1 88.94 65 PRO B O 1
ATOM 1904 N N . GLN B 1 66 ? 12.602 20.719 6.789 1 92.5 66 GLN B N 1
ATOM 1905 C CA . GLN B 1 66 ? 12.273 19.328 7.09 1 92.5 66 GLN B CA 1
ATOM 1906 C C . GLN B 1 66 ? 11.367 18.75 6.016 1 92.5 66 GLN B C 1
ATOM 1908 O O . GLN B 1 66 ? 10.656 19.469 5.324 1 92.5 66 GLN B O 1
ATOM 1913 N N . ALA B 1 67 ? 11.531 17.484 5.883 1 91.44 67 ALA B N 1
ATOM 1914 C CA . ALA B 1 67 ? 10.664 16.703 4.996 1 91.44 67 ALA B CA 1
ATOM 1915 C C . ALA B 1 67 ? 10.125 15.469 5.699 1 91.44 67 ALA B C 1
ATOM 1917 O O . ALA B 1 67 ? 10.75 14.953 6.629 1 91.44 67 ALA B O 1
ATOM 1918 N N . ALA B 1 68 ? 9 15.133 5.277 1 93.94 68 ALA B N 1
ATOM 1919 C CA . ALA B 1 68 ? 8.414 13.898 5.785 1 93.94 68 ALA B CA 1
ATOM 1920 C C . ALA B 1 68 ? 8.641 12.742 4.812 1 93.94 68 ALA B C 1
ATOM 1922 O O . ALA B 1 68 ? 8.258 12.828 3.645 1 93.94 68 ALA B O 1
ATOM 1923 N N . ILE B 1 69 ? 9.195 11.688 5.273 1 95.25 69 ILE B N 1
ATOM 1924 C CA . ILE B 1 69 ? 9.406 10.516 4.43 1 95.25 69 ILE B CA 1
ATOM 1925 C C . ILE B 1 69 ? 8.5 9.375 4.895 1 95.25 69 ILE B C 1
ATOM 1927 O O . ILE B 1 69 ? 8.18 9.273 6.082 1 95.25 69 ILE B O 1
ATOM 1931 N N . ILE B 1 70 ? 8.109 8.586 3.961 1 97.81 70 ILE B N 1
ATOM 1932 C CA . ILE B 1 70 ? 7.25 7.453 4.301 1 97.81 70 ILE B CA 1
ATOM 1933 C C . ILE B 1 70 ? 8.109 6.242 4.652 1 97.81 70 ILE B C 1
ATOM 1935 O O . ILE B 1 70 ? 8.984 5.848 3.879 1 97.81 70 ILE B O 1
ATOM 1939 N N . ALA B 1 71 ? 7.773 5.633 5.809 1 97.88 71 ALA B N 1
ATOM 1940 C CA . ALA B 1 71 ? 8.539 4.484 6.289 1 97.88 71 ALA B CA 1
ATOM 1941 C C . ALA B 1 71 ? 7.742 3.193 6.145 1 97.88 71 ALA B C 1
ATOM 1943 O O . ALA B 1 71 ? 8.32 2.111 6 1 97.88 71 ALA B O 1
ATOM 1944 N N . HIS B 1 72 ? 6.465 3.287 6.219 1 98.44 72 HIS B N 1
ATOM 1945 C CA . HIS B 1 72 ? 5.594 2.117 6.234 1 98.44 72 HIS B CA 1
ATOM 1946 C C . HIS B 1 72 ? 4.191 2.467 5.746 1 98.44 72 HIS B C 1
ATOM 1948 O O . HIS B 1 72 ? 3.654 3.521 6.09 1 98.44 72 HIS B O 1
ATOM 1954 N N . THR B 1 73 ? 3.643 1.616 4.953 1 98.69 73 THR B N 1
ATOM 1955 C CA . THR B 1 73 ? 2.244 1.741 4.559 1 98.69 73 THR B CA 1
ATOM 1956 C C . THR B 1 73 ? 1.533 0.394 4.656 1 98.69 73 THR B C 1
ATOM 1958 O O . THR B 1 73 ? 2.168 -0.658 4.555 1 98.69 73 THR B O 1
ATOM 1961 N N . TYR B 1 74 ? 0.204 0.443 4.82 1 98.5 74 TYR B N 1
ATOM 1962 C CA . TYR B 1 74 ? -0.611 -0.767 4.789 1 98.5 74 TYR B CA 1
ATOM 1963 C C . TYR B 1 74 ? -2.051 -0.444 4.41 1 98.5 74 TYR B C 1
ATOM 1965 O O . TYR B 1 74 ? -2.484 0.706 4.512 1 98.5 74 TYR B O 1
ATOM 1973 N N . PHE B 1 75 ? -2.701 -1.488 4.035 1 98.75 75 PHE B N 1
ATOM 1974 C CA . PHE B 1 75 ? -4.145 -1.429 3.83 1 98.75 75 PHE B CA 1
ATOM 1975 C C . PHE B 1 75 ? -4.793 -2.762 4.176 1 98.75 75 PHE B C 1
ATOM 1977 O O . PHE B 1 75 ? -4.262 -3.824 3.842 1 98.75 75 PHE B O 1
ATOM 1984 N N . ASP B 1 76 ? -5.906 -2.682 4.812 1 98.81 76 ASP B N 1
ATOM 1985 C CA . ASP B 1 76 ? -6.871 -3.764 4.973 1 98.81 76 ASP B CA 1
ATOM 1986 C C . ASP B 1 76 ? -8.109 -3.525 4.109 1 98.81 76 ASP B C 1
ATOM 1988 O O . ASP B 1 76 ? -8.703 -2.445 4.152 1 98.81 76 ASP B O 1
ATOM 1992 N N . TYR B 1 77 ? -8.5 -4.52 3.387 1 98.5 77 TYR B N 1
ATOM 1993 C CA . TYR B 1 77 ? -9.594 -4.359 2.438 1 98.5 77 TYR B CA 1
ATOM 1994 C C . TYR B 1 77 ? -10.82 -5.148 2.883 1 98.5 77 TYR B C 1
ATOM 1996 O O . TYR B 1 77 ? -10.719 -6.328 3.227 1 98.5 77 TYR B O 1
ATOM 2004 N N . PHE B 1 78 ? -11.984 -4.5 2.824 1 97.75 78 PHE B N 1
ATOM 2005 C CA . PHE B 1 78 ? -13.227 -5.105 3.299 1 97.75 78 PHE B CA 1
ATOM 2006 C C . PHE B 1 78 ? -14.281 -5.098 2.203 1 97.75 78 PHE B C 1
ATOM 2008 O O . PHE B 1 78 ? -15.32 -5.742 2.332 1 97.75 78 PHE B O 1
ATOM 2015 N N . GLY B 1 79 ? -14.07 -4.359 1.211 1 95.94 79 GLY B N 1
ATOM 2016 C CA . GLY B 1 79 ? -14.938 -4.203 0.056 1 95.94 79 GLY B CA 1
ATOM 2017 C C . GLY B 1 79 ? -14.273 -3.477 -1.099 1 95.94 79 GLY B C 1
ATOM 2018 O O . GLY B 1 79 ? -13.117 -3.07 -0.996 1 95.94 79 GLY B O 1
ATOM 2019 N N . SER B 1 80 ? -15.008 -3.318 -2.186 1 95 80 SER B N 1
ATOM 2020 C CA . SER B 1 80 ? -14.43 -2.717 -3.383 1 95 80 SER B CA 1
ATOM 2021 C C . SER B 1 80 ? -15.172 -1.443 -3.775 1 95 80 SER B C 1
ATOM 2023 O O . SER B 1 80 ? -16.328 -1.247 -3.393 1 95 80 SER B O 1
ATOM 2025 N N . VAL B 1 81 ? -14.461 -0.563 -4.414 1 97.69 81 VAL B N 1
ATOM 2026 C CA . VAL B 1 81 ? -15.031 0.579 -5.121 1 97.69 81 VAL B CA 1
ATOM 2027 C C . VAL B 1 81 ? -14.664 0.511 -6.602 1 97.69 81 VAL B C 1
ATOM 2029 O O . VAL B 1 81 ? -13.742 -0.213 -6.984 1 97.69 81 VAL B O 1
ATOM 2032 N N . GLU B 1 82 ? -15.469 1.202 -7.43 1 97.38 82 GLU B N 1
ATOM 2033 C CA . GLU B 1 82 ? -15.227 1.094 -8.867 1 97.38 82 GLU B CA 1
ATOM 2034 C C . GLU B 1 82 ? -15.703 2.342 -9.602 1 97.38 82 GLU B C 1
ATOM 2036 O O . GLU B 1 82 ? -16.469 3.135 -9.062 1 97.38 82 GLU B O 1
ATOM 2041 N N . TYR B 1 83 ? -15.133 2.439 -10.805 1 98.12 83 TYR B N 1
ATOM 2042 C CA . TYR B 1 83 ? -15.617 3.434 -11.758 1 98.12 83 TYR B CA 1
ATOM 2043 C C . TYR B 1 83 ? -16.922 2.988 -12.391 1 98.12 83 TYR B C 1
ATOM 2045 O O . TYR B 1 83 ? -17.078 1.826 -12.773 1 98.12 83 TYR B O 1
ATOM 2053 N N . PRO B 1 84 ? -17.797 3.854 -12.594 1 97.88 84 PRO B N 1
ATOM 2054 C CA . PRO B 1 84 ? -17.766 5.215 -12.062 1 97.88 84 PRO B CA 1
ATOM 2055 C C . PRO B 1 84 ? -18.312 5.301 -10.641 1 97.88 84 PRO B C 1
ATOM 2057 O O . PRO B 1 84 ? -19.078 4.438 -10.219 1 97.88 84 PRO B O 1
ATOM 2060 N N . GLY B 1 85 ? -17.797 6.23 -9.828 1 98 85 GLY B N 1
ATOM 2061 C CA . GLY B 1 85 ? -18.312 6.438 -8.477 1 98 85 GLY B CA 1
ATOM 2062 C C . GLY B 1 85 ? -17.594 7.547 -7.734 1 98 85 GLY B C 1
ATOM 2063 O O . GLY B 1 85 ? -16.656 8.141 -8.258 1 98 85 GLY B O 1
ATOM 2064 N N . VAL B 1 86 ? -18.172 7.91 -6.613 1 98.69 86 VAL B N 1
ATOM 2065 C CA . VAL B 1 86 ? -17.562 8.883 -5.719 1 98.69 86 VAL B CA 1
ATOM 2066 C C . VAL B 1 86 ? -17.156 8.195 -4.414 1 98.69 86 VAL B C 1
ATOM 2068 O O . VAL B 1 86 ? -17.953 7.473 -3.814 1 98.69 86 VAL B O 1
ATOM 2071 N N . ILE B 1 87 ? -15.914 8.461 -4.039 1 98.75 87 ILE B N 1
ATOM 2072 C CA . ILE B 1 87 ? -15.328 7.898 -2.824 1 98.75 87 ILE B CA 1
ATOM 2073 C C . ILE B 1 87 ? -15.211 8.984 -1.757 1 98.75 87 ILE B C 1
ATOM 2075 O O . ILE B 1 87 ? -14.812 10.109 -2.051 1 98.75 87 ILE B O 1
ATOM 2079 N N . GLU B 1 88 ? -15.633 8.648 -0.571 1 98.75 88 GLU B N 1
ATOM 2080 C CA . GLU B 1 88 ? -15.352 9.484 0.592 1 98.75 88 GLU B CA 1
ATOM 2081 C C . GLU B 1 88 ? -14.148 8.961 1.372 1 98.75 88 GLU B C 1
ATOM 2083 O O . GLU B 1 88 ? -14.148 7.812 1.827 1 98.75 88 GLU B O 1
ATOM 2088 N N . VAL B 1 89 ? -13.203 9.805 1.499 1 98.81 89 VAL B N 1
ATOM 2089 C CA . VAL B 1 89 ? -11.984 9.438 2.213 1 98.81 89 VAL B CA 1
ATOM 2090 C C . VAL B 1 89 ? -11.906 10.219 3.525 1 98.81 89 VAL B C 1
ATOM 2092 O O . VAL B 1 89 ? -11.938 11.453 3.527 1 98.81 89 VAL B O 1
ATOM 2095 N N . GLY B 1 90 ? -11.805 9.445 4.633 1 98.5 90 GLY B N 1
ATOM 2096 C CA . GLY B 1 90 ? -11.586 10.047 5.938 1 98.5 90 GLY B CA 1
ATOM 2097 C C . GLY B 1 90 ? -10.148 9.938 6.41 1 98.5 90 GLY B C 1
ATOM 2098 O O . GLY B 1 90 ? -9.5 8.914 6.207 1 98.5 90 GLY B O 1
ATOM 2099 N N . LEU B 1 91 ? -9.711 10.977 7.082 1 98.75 91 LEU B N 1
ATOM 2100 C CA . LEU B 1 91 ? -8.336 11.039 7.559 1 98.75 91 LEU B CA 1
ATOM 2101 C C . LEU B 1 91 ? -8.289 11.32 9.055 1 98.75 91 LEU B C 1
ATOM 2103 O O . LEU B 1 91 ? -9.016 12.188 9.555 1 98.75 91 LEU B O 1
ATOM 2107 N N . ARG B 1 92 ? -7.465 10.555 9.727 1 98.25 92 ARG B N 1
ATOM 2108 C CA . ARG B 1 92 ? -7.133 10.828 11.125 1 98.25 92 ARG B CA 1
ATOM 2109 C C . ARG B 1 92 ? -5.676 10.5 11.414 1 98.25 92 ARG B C 1
ATOM 2111 O O . ARG B 1 92 ? -4.988 9.906 10.578 1 98.25 92 ARG B O 1
ATOM 2118 N N . VAL B 1 93 ? -5.227 10.922 12.555 1 98.06 93 VAL B N 1
ATOM 2119 C CA . VAL B 1 93 ? -3.934 10.492 13.07 1 98.06 93 VAL B CA 1
ATOM 2120 C C . VAL B 1 93 ? -4.137 9.375 14.094 1 98.06 93 VAL B C 1
ATOM 2122 O O . VAL B 1 93 ? -4.824 9.562 15.102 1 98.06 93 VAL B O 1
ATOM 2125 N N . ALA B 1 94 ? -3.586 8.305 13.812 1 97.31 94 ALA B N 1
ATOM 2126 C CA . ALA B 1 94 ? -3.74 7.145 14.688 1 97.31 94 ALA B CA 1
ATOM 2127 C C . ALA B 1 94 ? -2.691 7.152 15.789 1 97.31 94 ALA B C 1
ATOM 2129 O O . ALA B 1 94 ? -2.949 6.684 16.906 1 97.31 94 ALA B O 1
ATOM 2130 N N . ARG B 1 95 ? -1.522 7.609 15.469 1 97.19 95 ARG B N 1
ATOM 2131 C CA . ARG B 1 95 ? -0.415 7.723 16.422 1 97.19 95 ARG B CA 1
ATOM 2132 C C . ARG B 1 95 ? 0.444 8.945 16.109 1 97.19 95 ARG B C 1
ATOM 2134 O O . ARG B 1 95 ? 0.702 9.25 14.938 1 97.19 95 ARG B O 1
ATOM 2141 N N . LEU B 1 96 ? 0.862 9.547 17.156 1 97.56 96 LEU B N 1
ATOM 2142 C CA . LEU B 1 96 ? 1.719 10.719 17.016 1 97.56 96 LEU B CA 1
ATOM 2143 C C . LEU B 1 96 ? 2.936 10.617 17.922 1 97.56 96 LEU B C 1
ATOM 2145 O O . LEU B 1 96 ? 2.795 10.578 19.156 1 97.56 96 LEU B O 1
ATOM 2149 N N . GLY B 1 97 ? 4.078 10.531 17.297 1 97.69 97 GLY B N 1
ATOM 2150 C CA . GLY B 1 97 ? 5.336 10.562 18.031 1 97.69 97 GLY B CA 1
ATOM 2151 C C . GLY B 1 97 ? 6.012 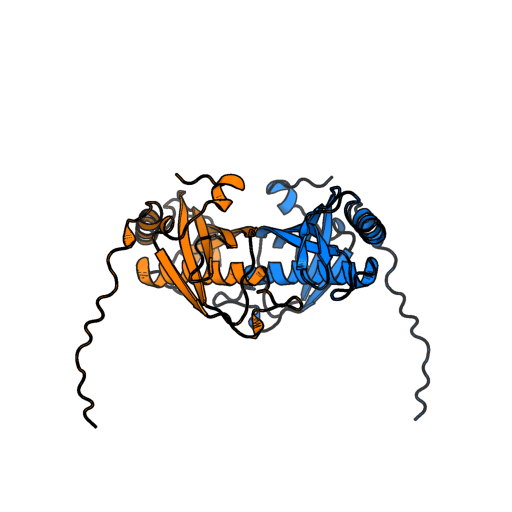11.922 18 1 97.69 97 GLY B C 1
ATOM 2152 O O . GLY B 1 97 ? 5.379 12.93 17.672 1 97.69 97 GLY B O 1
ATOM 2153 N N . LYS B 1 98 ? 7.289 11.922 18.344 1 97.75 98 LYS B N 1
ATOM 2154 C CA . LYS B 1 98 ? 8.047 13.172 18.328 1 97.75 98 LYS B CA 1
ATOM 2155 C C . LYS B 1 98 ? 8.336 13.602 16.891 1 97.75 98 LYS B C 1
ATOM 2157 O O . LYS B 1 98 ? 8.078 14.75 16.516 1 97.75 98 LYS B O 1
ATOM 2162 N N . SER B 1 99 ? 8.828 12.594 16.094 1 98.06 99 SER B N 1
ATOM 2163 C CA . SER B 1 99 ? 9.18 12.906 14.719 1 98.06 99 SER B CA 1
ATOM 2164 C C . SER B 1 99 ? 8.336 12.086 13.742 1 98.06 99 SER B C 1
ATOM 2166 O O . SER B 1 99 ? 8.531 12.18 12.523 1 98.06 99 SER B O 1
ATOM 2168 N N . SER B 1 100 ? 7.422 11.281 14.297 1 98.25 100 SER B N 1
ATOM 2169 C CA . SER B 1 100 ? 6.676 10.391 13.414 1 98.25 100 SER B CA 1
ATOM 2170 C C . SER B 1 100 ? 5.172 10.555 13.609 1 98.25 100 SER B C 1
ATOM 2172 O O . SER B 1 100 ? 4.719 10.977 14.672 1 98.25 100 SER B O 1
ATOM 2174 N N . VAL B 1 101 ? 4.488 10.25 12.547 1 98.31 101 VAL B N 1
ATOM 2175 C CA . VAL B 1 101 ? 3.027 10.25 12.562 1 98.31 101 VAL B CA 1
ATOM 2176 C C . VAL B 1 101 ? 2.51 9.039 11.781 1 98.31 101 VAL B C 1
ATOM 2178 O O . VAL B 1 101 ? 3.055 8.695 10.727 1 98.31 101 VAL B O 1
ATOM 2181 N N . LEU B 1 102 ? 1.554 8.359 12.312 1 98.5 102 LEU B N 1
ATOM 2182 C CA . LEU B 1 102 ? 0.792 7.355 11.578 1 98.5 102 LEU B CA 1
ATOM 2183 C C . LEU B 1 102 ? -0.584 7.891 11.195 1 98.5 102 LEU B C 1
ATOM 2185 O O . LEU B 1 102 ? -1.461 8.031 12.047 1 98.5 102 LEU B O 1
ATOM 2189 N N . TYR B 1 103 ? -0.682 8.125 9.891 1 98.5 103 TYR B N 1
ATOM 2190 C CA . TYR B 1 103 ? -1.997 8.43 9.336 1 98.5 103 TYR B CA 1
ATOM 2191 C C . TYR B 1 103 ? -2.848 7.176 9.219 1 98.5 103 TYR B C 1
ATOM 2193 O O . TYR B 1 103 ? -2.332 6.09 8.938 1 98.5 103 TYR B O 1
ATOM 2201 N N . GLU B 1 104 ? -4.113 7.379 9.438 1 98.62 104 GLU B N 1
ATOM 2202 C CA . GLU B 1 104 ? -5.094 6.375 9.023 1 98.62 104 GLU B CA 1
ATOM 2203 C C . GLU B 1 104 ? -6.16 6.988 8.117 1 98.62 104 GLU B C 1
ATOM 2205 O O . GLU B 1 104 ? -6.645 8.094 8.375 1 98.62 104 GLU B O 1
ATOM 2210 N N . VAL B 1 105 ? -6.469 6.25 7.086 1 98.81 105 VAL B N 1
ATOM 2211 C CA . VAL B 1 105 ? -7.594 6.66 6.25 1 98.81 105 VAL B CA 1
ATOM 2212 C C . VAL B 1 105 ? -8.656 5.566 6.242 1 98.81 105 VAL B C 1
ATOM 2214 O O . VAL B 1 105 ? -8.336 4.379 6.328 1 98.81 105 VAL B O 1
ATOM 2217 N N . GLY B 1 106 ? -9.883 5.973 6.203 1 98.69 106 GLY B N 1
ATOM 2218 C CA . GLY B 1 106 ? -11.016 5.141 5.836 1 98.69 106 GLY B CA 1
ATOM 2219 C C . GLY B 1 106 ? -11.57 5.461 4.461 1 98.69 106 GLY B C 1
ATOM 2220 O O . GLY B 1 106 ? -11.75 6.629 4.117 1 98.69 106 GLY B O 1
ATOM 2221 N N . ILE B 1 107 ? -11.789 4.418 3.693 1 98.94 107 ILE B N 1
ATOM 2222 C CA . ILE B 1 107 ? -12.312 4.559 2.338 1 98.94 107 ILE B CA 1
ATOM 2223 C C . ILE B 1 107 ? -13.766 4.09 2.297 1 98.94 107 ILE B C 1
ATOM 2225 O O . ILE B 1 107 ? -14.07 2.947 2.645 1 98.94 107 ILE B O 1
ATOM 2229 N N . PHE B 1 108 ? -14.625 4.977 1.802 1 98.81 108 PHE B N 1
ATOM 2230 C CA . PHE B 1 108 ? -16.047 4.691 1.723 1 98.81 108 PHE B CA 1
ATOM 2231 C C . PHE B 1 108 ? -16.594 5 0.331 1 98.81 108 PHE B C 1
ATOM 2233 O O . PHE B 1 108 ? -16.125 5.934 -0.328 1 98.81 108 PHE B O 1
ATOM 2240 N N . LYS B 1 109 ? -17.516 4.168 -0.045 1 98.38 109 LYS B N 1
ATOM 2241 C CA . LYS B 1 109 ? -18.328 4.574 -1.18 1 98.38 109 LYS B CA 1
ATOM 2242 C C . LYS B 1 109 ? -19.406 5.562 -0.749 1 98.38 109 LYS B C 1
ATOM 2244 O O . LYS B 1 109 ? -20.125 5.324 0.227 1 98.38 109 LYS B O 1
ATOM 2249 N N . LYS B 1 110 ? -19.422 6.648 -1.471 1 97.69 110 LYS B N 1
ATOM 2250 C CA . LYS B 1 110 ? -20.438 7.641 -1.098 1 97.69 110 LYS B CA 1
ATOM 2251 C C . LYS B 1 110 ? -21.828 7.023 -1.063 1 97.69 110 LYS B C 1
ATOM 2253 O O . LYS B 1 110 ? -22.234 6.328 -1.999 1 97.69 110 LYS B O 1
ATOM 2258 N N . GLY B 1 111 ? -22.516 7.215 0.019 1 95.62 111 GLY B N 1
ATOM 2259 C CA . GLY B 1 111 ? -23.859 6.688 0.189 1 95.62 111 GLY B CA 1
ATOM 2260 C C . GLY B 1 111 ? -23.891 5.344 0.89 1 95.62 111 GLY B C 1
ATOM 2261 O O . GLY B 1 111 ? -24.969 4.828 1.212 1 95.62 111 GLY B O 1
ATOM 2262 N N . GLU B 1 112 ? -22.75 4.762 1.095 1 96.81 112 GLU B N 1
ATOM 2263 C CA . GLU B 1 112 ? -22.656 3.494 1.812 1 96.81 112 GLU B CA 1
ATOM 2264 C C . GLU B 1 112 ? -21.891 3.656 3.121 1 96.81 112 GLU B C 1
ATOM 2266 O O . GLU B 1 112 ? -20.75 4.125 3.123 1 96.81 112 GLU B O 1
ATOM 2271 N N . PRO B 1 113 ? -22.453 3.236 4.176 1 96.5 113 PRO B N 1
ATOM 2272 C CA . PRO B 1 113 ? -21.828 3.486 5.477 1 96.5 113 PRO B CA 1
ATOM 2273 C C . PRO B 1 113 ? -20.688 2.516 5.777 1 96.5 113 PRO B C 1
ATOM 2275 O O . PRO B 1 113 ? -19.812 2.816 6.594 1 96.5 113 PRO B O 1
ATOM 2278 N N . GLN B 1 114 ? -20.719 1.357 5.133 1 97.56 114 GLN B N 1
ATOM 2279 C CA . GLN B 1 114 ? -19.703 0.345 5.43 1 97.56 114 GLN B CA 1
ATOM 2280 C C . GLN B 1 114 ? -18.344 0.734 4.848 1 97.56 114 GLN B C 1
ATOM 2282 O O . GLN B 1 114 ? -18.25 1.119 3.68 1 97.56 114 GLN B O 1
ATOM 2287 N N . VAL B 1 115 ? -17.328 0.648 5.629 1 98.75 115 VAL B N 1
ATOM 2288 C CA . VAL B 1 115 ? -15.977 0.957 5.184 1 98.75 115 VAL B CA 1
ATOM 2289 C C . VAL B 1 115 ? -15.516 -0.092 4.176 1 98.75 115 VAL B C 1
ATOM 2291 O O . VAL B 1 115 ? -15.789 -1.284 4.34 1 98.75 115 VAL B O 1
ATOM 2294 N N . LYS B 1 116 ? -14.844 0.346 3.15 1 98.81 116 LYS B N 1
ATOM 2295 C CA . LYS B 1 116 ? -14.367 -0.558 2.109 1 98.81 116 LYS B CA 1
ATOM 2296 C C . LYS B 1 116 ? -12.898 -0.917 2.328 1 98.81 116 LYS B C 1
ATOM 2298 O O . LYS B 1 116 ? -12.453 -1.992 1.926 1 98.81 116 LYS B O 1
ATOM 2303 N N . ALA B 1 117 ? -12.172 -0.021 2.904 1 98.88 117 ALA B N 1
ATOM 2304 C CA . ALA B 1 117 ? -10.773 -0.263 3.24 1 98.88 117 ALA B CA 1
ATOM 2305 C C . ALA B 1 117 ? -10.297 0.697 4.324 1 98.88 117 ALA B C 1
ATOM 2307 O O . ALA B 1 117 ? -10.797 1.82 4.434 1 98.88 117 ALA B O 1
ATOM 2308 N N . VAL B 1 118 ? -9.352 0.271 5.113 1 98.88 118 VAL B N 1
ATOM 2309 C CA . VAL B 1 118 ? -8.648 1.099 6.09 1 98.88 118 VAL B CA 1
ATOM 2310 C C . VAL B 1 118 ? -7.145 0.979 5.871 1 98.88 118 VAL B C 1
ATOM 2312 O O . VAL B 1 118 ? -6.605 -0.129 5.805 1 98.88 118 VAL B O 1
ATOM 2315 N N . GLY B 1 119 ? -6.547 2.08 5.707 1 98.62 119 GLY B N 1
ATOM 2316 C CA . GLY B 1 119 ? -5.113 2.086 5.457 1 98.62 119 GLY B CA 1
ATOM 2317 C C . GLY B 1 119 ? -4.352 3.037 6.359 1 98.62 119 GLY B C 1
ATOM 2318 O O . GLY B 1 119 ? -4.953 3.895 7.012 1 98.62 119 GLY B O 1
ATOM 2319 N N . GLY B 1 120 ? -3.057 2.863 6.367 1 97.81 120 GLY B N 1
ATOM 2320 C CA . GLY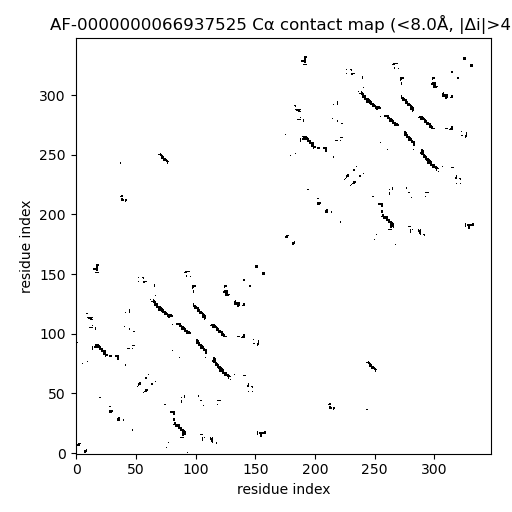 B 1 120 ? -2.174 3.729 7.133 1 97.81 120 GLY B CA 1
ATOM 2321 C C . GLY B 1 120 ? -0.884 4.059 6.406 1 97.81 120 GLY B C 1
ATOM 2322 O O . GLY B 1 120 ? -0.457 3.312 5.523 1 97.81 120 GLY B O 1
ATOM 2323 N N . SER B 1 121 ? -0.37 5.086 6.766 1 98.69 121 SER B N 1
ATOM 2324 C CA . SER B 1 121 ? 0.913 5.57 6.262 1 98.69 121 SER B CA 1
ATOM 2325 C C . SER B 1 121 ? 1.727 6.23 7.371 1 98.69 121 SER B C 1
ATOM 2327 O O . SER B 1 121 ? 1.292 7.219 7.961 1 98.69 121 SER B O 1
ATOM 2329 N N . MET B 1 122 ? 2.877 5.691 7.594 1 98.62 122 MET B N 1
ATOM 2330 C CA . MET B 1 122 ? 3.736 6.266 8.625 1 98.62 122 MET B CA 1
ATOM 2331 C C . MET B 1 122 ? 4.77 7.203 8.008 1 98.62 122 MET B C 1
ATOM 2333 O O . MET B 1 122 ? 5.566 6.785 7.164 1 98.62 122 MET B O 1
ATOM 2337 N N . HIS B 1 123 ? 4.746 8.391 8.422 1 97.94 123 HIS B N 1
ATOM 2338 C CA . HIS B 1 123 ? 5.707 9.398 7.992 1 97.94 123 HIS B CA 1
ATOM 2339 C C . HIS B 1 123 ? 6.707 9.719 9.102 1 97.94 123 HIS B C 1
ATOM 2341 O O . HIS B 1 123 ? 6.344 9.75 10.281 1 97.94 123 HIS B O 1
ATOM 2347 N N . VAL B 1 124 ? 7.867 9.969 8.695 1 97.81 124 VAL B N 1
ATOM 2348 C CA . VAL B 1 124 ? 8.922 10.398 9.602 1 97.81 124 VAL B CA 1
ATOM 2349 C C . VAL B 1 124 ? 9.5 11.727 9.133 1 97.81 124 VAL B C 1
ATOM 2351 O O . VAL B 1 124 ? 9.945 11.852 7.988 1 97.81 124 VAL B O 1
ATOM 2354 N N . TRP B 1 125 ? 9.492 12.688 9.977 1 96.88 125 TRP B N 1
ATOM 2355 C CA . TRP B 1 125 ? 10.062 13.992 9.672 1 96.88 125 TRP B CA 1
ATOM 2356 C C . TRP B 1 125 ? 11.57 13.984 9.875 1 96.88 125 TRP B C 1
ATOM 2358 O O . TRP B 1 125 ? 12.062 13.609 10.945 1 96.88 125 TRP B O 1
ATOM 2368 N N . VAL B 1 126 ? 12.242 14.406 8.82 1 96.12 126 VAL B N 1
ATOM 2369 C CA . VAL B 1 126 ? 13.695 14.406 8.828 1 96.12 126 VAL B CA 1
ATOM 2370 C C . VAL B 1 126 ? 14.219 15.758 8.359 1 96.12 126 VAL B C 1
ATOM 2372 O O . VAL B 1 126 ? 13.469 16.562 7.797 1 96.12 126 VAL B O 1
ATOM 2375 N N . SER B 1 127 ? 15.508 15.984 8.625 1 94.88 127 SER B N 1
ATOM 2376 C CA . SER B 1 127 ? 16.109 17.203 8.117 1 94.88 127 SER B CA 1
ATOM 2377 C C . SER B 1 127 ? 16.172 17.203 6.59 1 94.88 127 SER B C 1
ATOM 2379 O O . SER B 1 127 ? 16.328 16.141 5.973 1 94.88 127 SER B O 1
ATOM 2381 N N . ASN B 1 128 ? 16.016 18.344 6.059 1 91.69 128 ASN B N 1
ATOM 2382 C CA . ASN B 1 128 ? 16.109 18.562 4.617 1 91.69 128 ASN B CA 1
ATOM 2383 C C . ASN B 1 128 ? 17 19.75 4.281 1 91.69 128 ASN B C 1
ATOM 2385 O O . ASN B 1 128 ? 16.641 20.891 4.566 1 91.69 128 ASN B O 1
ATOM 2389 N N . ASP B 1 129 ? 18.141 19.422 3.693 1 89.69 129 ASP B N 1
ATOM 2390 C CA . ASP B 1 129 ? 19.062 20.469 3.242 1 89.69 129 ASP B CA 1
ATOM 2391 C C . ASP B 1 129 ? 19.094 20.547 1.719 1 89.69 129 ASP B C 1
ATOM 2393 O O . ASP B 1 129 ? 19.906 19.891 1.071 1 89.69 129 ASP B O 1
ATOM 2397 N N . GLN B 1 130 ? 18.266 21.359 1.199 1 82.88 130 GLN B N 1
ATOM 2398 C CA . GLN B 1 130 ? 18.188 21.578 -0.24 1 82.88 130 GLN B CA 1
ATOM 2399 C C . GLN B 1 130 ? 18.016 20.266 -0.994 1 82.88 130 GLN B C 1
ATOM 2401 O O . GLN B 1 130 ? 18.734 20 -1.966 1 82.88 130 GLN B O 1
ATOM 2406 N N . GLY B 1 131 ? 17.234 19.406 -0.387 1 79.81 131 GLY B N 1
ATOM 2407 C CA . GLY B 1 131 ? 16.922 18.188 -1.093 1 79.81 131 GLY B CA 1
ATOM 2408 C C . GLY B 1 131 ? 17.656 16.984 -0.558 1 79.81 131 GLY B C 1
ATOM 2409 O O . GLY B 1 131 ? 17.328 15.836 -0.884 1 79.81 131 GLY B O 1
ATOM 2410 N N . VAL B 1 132 ? 18.656 17.312 0.214 1 86.25 132 VAL B N 1
ATOM 2411 C CA . VAL B 1 132 ? 19.391 16.219 0.836 1 86.25 132 VAL B CA 1
ATOM 2412 C C . VAL B 1 132 ? 18.75 15.859 2.178 1 86.25 132 VAL B C 1
ATOM 2414 O O . VAL B 1 132 ? 18.812 16.641 3.125 1 86.25 132 VAL B O 1
ATOM 2417 N N . LEU B 1 133 ? 18.25 14.648 2.236 1 89.12 133 LEU B N 1
ATOM 2418 C CA . LEU B 1 133 ? 17.516 14.227 3.426 1 89.12 133 LEU B CA 1
ATOM 2419 C C . LEU B 1 133 ? 18.469 13.648 4.473 1 89.12 133 LEU B C 1
ATOM 2421 O O . LEU B 1 133 ? 19.422 12.945 4.133 1 89.12 133 LEU B O 1
ATOM 2425 N N . GLY B 1 134 ? 18.172 14.016 5.672 1 92.44 134 GLY B N 1
ATOM 2426 C CA . GLY B 1 134 ? 18.953 13.523 6.785 1 92.44 134 GLY B CA 1
ATOM 2427 C C . GLY B 1 134 ? 18.156 12.703 7.777 1 92.44 134 GLY B C 1
ATOM 2428 O O . GLY B 1 134 ? 17.297 11.922 7.383 1 92.44 134 GLY B O 1
ATOM 2429 N N . ARG B 1 135 ? 18.5 12.812 9.008 1 94.31 135 ARG B N 1
ATOM 2430 C CA . ARG B 1 135 ? 17.875 12.094 10.109 1 94.31 135 ARG B CA 1
ATOM 2431 C C . ARG B 1 135 ? 16.844 12.977 10.812 1 94.31 135 ARG B C 1
ATOM 2433 O O . ARG B 1 135 ? 16.797 14.188 10.594 1 94.31 135 ARG B O 1
ATOM 2440 N N . PRO B 1 136 ? 16.031 12.312 11.609 1 96.12 136 PRO B N 1
ATOM 2441 C CA . PRO B 1 136 ? 15.141 13.133 12.438 1 96.12 136 PRO B CA 1
ATOM 2442 C C . PRO B 1 136 ? 15.906 14.109 13.336 1 96.12 136 PRO B C 1
ATOM 2444 O O . PRO B 1 136 ? 16.969 13.766 13.859 1 96.12 136 PRO B O 1
ATOM 2447 N N . THR B 1 137 ? 15.367 15.266 13.461 1 94.19 137 THR B N 1
ATOM 2448 C CA . THR B 1 137 ? 16.031 16.281 14.281 1 94.19 137 THR B CA 1
ATOM 2449 C C . THR B 1 137 ? 15.641 16.125 15.75 1 94.19 137 THR B C 1
ATOM 2451 O O . THR B 1 137 ? 14.57 15.609 16.062 1 94.19 137 THR B O 1
ATOM 2454 N N . PRO B 1 138 ? 16.453 16.594 16.578 1 95.06 138 PRO B N 1
ATOM 2455 C CA . PRO B 1 138 ? 16.141 16.516 18.016 1 95.06 138 PRO B CA 1
ATOM 2456 C C . PRO B 1 138 ? 14.867 17.266 18.375 1 95.06 138 PRO B C 1
ATOM 2458 O O . PRO B 1 138 ? 14.18 16.891 19.344 1 95.06 138 PRO B O 1
ATOM 2461 N N . GLU B 1 139 ? 14.547 18.266 17.688 1 94.69 139 GLU B N 1
ATOM 2462 C CA . GLU B 1 139 ? 13.375 19.094 17.969 1 94.69 139 GLU B CA 1
ATOM 2463 C C . GLU B 1 139 ? 12.086 18.391 17.531 1 94.69 139 GLU B C 1
ATOM 2465 O O . GLU B 1 139 ? 10.992 18.812 17.922 1 94.69 139 GLU B O 1
ATOM 2470 N N . GLY B 1 140 ? 12.273 17.391 16.766 1 96.94 140 GLY B N 1
ATOM 2471 C CA . GLY B 1 140 ? 11.094 16.703 16.25 1 96.94 140 GLY B CA 1
ATOM 2472 C C . GLY B 1 140 ? 10.477 17.406 15.047 1 96.94 140 GLY B C 1
ATOM 2473 O O . GLY B 1 140 ? 11.164 18.125 14.32 1 96.94 140 GLY B O 1
ATOM 2474 N N . MET B 1 141 ? 9.25 17.125 14.812 1 96.94 141 MET 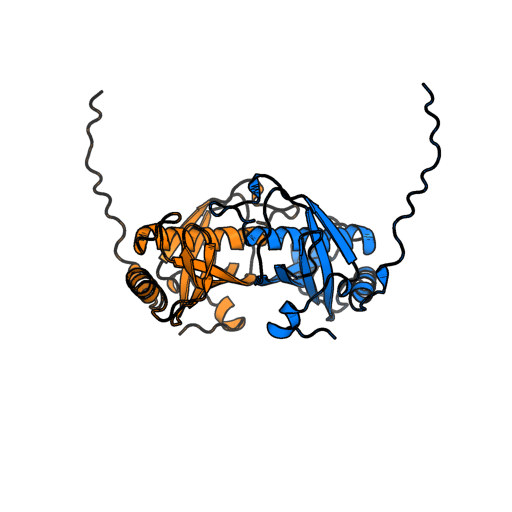B N 1
ATOM 2475 C CA . MET B 1 141 ? 8.578 17.703 13.656 1 96.94 141 MET B CA 1
ATOM 2476 C C . MET B 1 141 ? 8.297 19.188 13.883 1 96.94 141 MET B C 1
ATOM 2478 O O . MET B 1 141 ? 8.297 19.656 15.016 1 96.94 141 MET B O 1
ATOM 2482 N N . PRO B 1 142 ? 8.047 19.906 12.797 1 94.44 142 PRO B N 1
ATOM 2483 C CA . PRO B 1 142 ? 7.727 21.328 12.984 1 94.44 142 PRO B CA 1
ATOM 2484 C C . PRO B 1 142 ? 6.504 21.547 13.867 1 94.44 142 PRO B C 1
ATOM 2486 O O . PRO B 1 142 ? 5.512 20.812 13.742 1 94.44 142 PRO B O 1
ATOM 2489 N N . ALA B 1 143 ? 6.547 22.562 14.672 1 94.69 143 ALA B N 1
ATOM 2490 C CA . ALA B 1 143 ? 5.496 22.828 15.648 1 94.69 143 ALA B CA 1
ATOM 2491 C C . ALA B 1 143 ? 4.148 23.047 14.969 1 94.69 143 ALA B C 1
ATOM 2493 O O . ALA B 1 143 ? 3.113 22.594 15.461 1 94.69 143 ALA B O 1
ATOM 2494 N N . HIS B 1 144 ? 4.195 23.781 13.914 1 93.69 144 HIS B N 1
ATOM 2495 C CA . HIS B 1 144 ? 2.943 24.078 13.227 1 93.69 144 HIS B CA 1
ATOM 2496 C C . HIS B 1 144 ? 2.332 22.812 12.625 1 93.69 144 HIS B C 1
ATOM 2498 O O . HIS B 1 144 ? 1.107 22.688 12.547 1 93.69 144 HIS B O 1
ATOM 2504 N N . VAL B 1 145 ? 3.123 21.844 12.25 1 95.75 145 VAL B N 1
ATOM 2505 C CA . VAL B 1 145 ? 2.646 20.562 11.727 1 95.75 145 VAL B CA 1
ATOM 2506 C C . VAL B 1 145 ? 2.076 19.734 12.867 1 95.75 145 VAL B C 1
ATOM 2508 O O . VAL B 1 145 ? 0.999 19.141 12.734 1 95.75 145 VAL B O 1
ATOM 2511 N N . ARG B 1 146 ? 2.777 19.719 13.938 1 96.62 146 ARG B N 1
ATOM 2512 C CA . ARG B 1 146 ? 2.314 18.953 15.094 1 96.62 146 ARG B CA 1
ATOM 2513 C C . ARG B 1 146 ? 0.933 19.422 15.547 1 96.62 146 ARG B C 1
ATOM 2515 O O . ARG B 1 146 ? 0.058 18.609 15.836 1 96.62 146 ARG B O 1
ATOM 2522 N N . ARG B 1 147 ? 0.733 20.703 15.617 1 96.25 147 ARG B N 1
ATOM 2523 C CA . ARG B 1 147 ? -0.568 21.25 15.992 1 96.25 147 ARG B CA 1
ATOM 2524 C C . ARG B 1 147 ? -1.657 20.781 15.039 1 96.25 147 ARG B C 1
ATOM 2526 O O . ARG B 1 147 ? -2.76 20.438 15.469 1 96.25 147 ARG B O 1
ATOM 2533 N N . GLY B 1 148 ? -1.306 20.781 13.758 1 96.5 148 GLY B N 1
ATOM 2534 C CA . GLY B 1 148 ? -2.244 20.266 12.773 1 96.5 148 GLY B CA 1
ATOM 2535 C C . GLY B 1 148 ? -2.594 18.812 12.992 1 96.5 148 GLY B C 1
ATOM 2536 O O . GLY B 1 148 ? -3.758 18.422 12.867 1 96.5 148 GLY B O 1
ATOM 2537 N N . TYR B 1 149 ? -1.579 18.047 13.32 1 97.38 149 TYR B N 1
ATOM 2538 C CA . TYR B 1 149 ? -1.801 16.625 13.555 1 97.38 149 TYR B CA 1
ATOM 2539 C C . TYR B 1 149 ? -2.68 16.406 14.781 1 97.38 149 TYR B C 1
ATOM 2541 O O . TYR B 1 149 ? -3.523 15.508 14.797 1 97.38 149 TYR B O 1
ATOM 2549 N N . GLU B 1 150 ? -2.469 17.172 15.789 1 96.56 150 GLU B N 1
ATOM 2550 C CA . GLU B 1 150 ? -3.242 17.031 17.016 1 96.56 150 GLU B CA 1
ATOM 2551 C C . GLU B 1 150 ? -4.73 17.25 16.766 1 96.56 150 GLU B C 1
ATOM 2553 O O . GLU B 1 150 ? -5.574 16.609 17.391 1 96.56 150 GLU B O 1
ATOM 2558 N N . ALA B 1 151 ? -5.027 18.078 15.828 1 95.06 151 ALA B N 1
ATOM 2559 C CA . ALA B 1 151 ? -6.418 18.328 15.461 1 95.06 151 ALA B CA 1
ATOM 2560 C C . ALA B 1 151 ? -7.051 17.109 14.797 1 95.06 151 ALA B C 1
ATOM 2562 O O . ALA B 1 151 ? -8.281 16.984 14.766 1 95.06 151 ALA B O 1
ATOM 2563 N N . LEU B 1 152 ? -6.25 16.172 14.289 1 96.5 152 LEU B N 1
ATOM 2564 C CA . LEU B 1 152 ? -6.723 14.992 13.578 1 96.5 152 LEU B CA 1
ATOM 2565 C C . LEU B 1 152 ? -6.875 13.812 14.531 1 96.5 152 LEU B C 1
ATOM 2567 O O . LEU B 1 152 ? -7.332 12.742 14.125 1 96.5 152 LEU B O 1
ATOM 2571 N N . MET B 1 153 ? -6.434 13.906 15.805 1 93.69 153 MET B N 1
ATOM 2572 C CA . MET B 1 153 ? -6.484 12.805 16.75 1 93.69 153 MET B CA 1
ATOM 2573 C C . MET B 1 153 ? -7.859 12.711 17.406 1 93.69 153 MET B C 1
ATOM 2575 O O . MET B 1 153 ? -8.234 11.656 17.922 1 93.69 153 MET B O 1
ATOM 2579 N N . GLU B 1 154 ? -8.625 13.75 17.516 1 74.31 154 GLU B N 1
ATOM 2580 C CA . GLU B 1 154 ? -9.93 13.773 18.172 1 74.31 154 GLU B CA 1
ATOM 2581 C C . GLU B 1 154 ? -11.055 13.516 17.172 1 74.31 154 GLU B C 1
ATOM 2583 O O . GLU B 1 154 ? -11.117 14.148 16.109 1 74.31 154 GLU B O 1
ATOM 2588 N N . PRO B 1 155 ? -11.75 12.438 17.453 1 63.72 155 PRO B N 1
ATOM 2589 C CA . PRO B 1 155 ? -12.945 12.336 16.609 1 63.72 155 PRO B CA 1
ATOM 2590 C C . PRO B 1 155 ? -13.836 13.57 16.703 1 63.72 155 PRO B C 1
ATOM 2592 O O . PRO B 1 155 ? -13.953 14.18 17.766 1 63.72 155 PRO B O 1
ATOM 2595 N N . GLY B 1 156 ? -14.516 14.211 15.523 1 53.69 156 GLY B N 1
ATOM 2596 C CA . GLY B 1 156 ? -15.562 15.219 15.531 1 53.69 156 GLY B CA 1
ATOM 2597 C C . GLY B 1 156 ? -15.016 16.641 15.617 1 53.69 156 GLY B C 1
ATOM 2598 O O . GLY B 1 156 ? -15.781 17.594 15.633 1 53.69 156 GLY B O 1
ATOM 2599 N N . ALA B 1 157 ? -13.727 16.797 15.859 1 46.88 157 ALA B N 1
ATOM 2600 C CA . ALA B 1 157 ? -13.266 18.156 16.156 1 46.88 157 ALA B CA 1
ATOM 2601 C C . ALA B 1 157 ? -13.422 19.062 14.945 1 46.88 157 ALA B C 1
ATOM 2603 O O . ALA B 1 157 ? -13.734 20.25 15.086 1 46.88 157 ALA B O 1
ATOM 2604 N N . LEU B 1 158 ? -13.016 18.703 13.789 1 49.81 158 LEU B N 1
ATOM 2605 C CA . LEU B 1 158 ? -12.938 19.625 12.656 1 49.81 158 LEU B CA 1
ATOM 2606 C C . LEU B 1 158 ? -14.242 19.609 11.867 1 49.81 158 LEU B C 1
ATOM 2608 O O . LEU B 1 158 ? -14.367 20.312 10.859 1 49.81 158 LEU B O 1
ATOM 2612 N N . SER B 1 159 ? -15.227 18.938 12.156 1 42.25 159 SER B N 1
ATOM 2613 C CA . SER B 1 159 ? -16.422 18.844 11.305 1 42.25 159 SER B CA 1
ATOM 2614 C C . SER B 1 159 ? -16.969 20.234 11 1 42.25 159 SER B C 1
ATOM 2616 O O . SER B 1 159 ? -17.844 20.375 10.141 1 42.25 159 SER B O 1
ATOM 2618 N N . GLY B 1 160 ? -16.828 21.266 11.875 1 37 160 GLY B N 1
ATOM 2619 C CA . GLY B 1 160 ? -17.688 22.422 11.789 1 37 160 GLY B CA 1
ATOM 2620 C C . GLY B 1 160 ? -17.312 23.359 10.648 1 37 160 GLY B C 1
ATOM 2621 O O . GLY B 1 160 ? -18.078 24.25 10.289 1 37 160 GLY B O 1
ATOM 2622 N N . GLU B 1 161 ? -16.047 23.688 10.398 1 36.25 161 GLU B N 1
ATOM 2623 C CA . GLU B 1 161 ? -15.875 24.922 9.633 1 36.25 161 GLU B CA 1
ATOM 2624 C C . GLU B 1 161 ? -16.031 24.672 8.141 1 36.25 161 GLU B C 1
ATOM 2626 O O . GLU B 1 161 ? -15.078 24.25 7.473 1 36.25 161 GLU B O 1
ATOM 2631 N N . GLY B 1 162 ? -17.094 24.078 7.699 1 36.84 162 GLY B N 1
ATOM 2632 C CA . GLY B 1 162 ? -17.438 24.203 6.293 1 36.84 162 GLY B CA 1
ATOM 2633 C C . GLY B 1 162 ? -17.172 25.594 5.742 1 36.84 162 GLY B C 1
ATOM 2634 O O . GLY B 1 162 ? -17.422 26.594 6.426 1 36.84 162 GLY B O 1
ATOM 2635 N N . GLY B 1 163 ? -16.109 25.734 4.992 1 34.75 163 GLY B N 1
ATOM 2636 C CA . GLY B 1 163 ? -15.789 26.969 4.293 1 34.75 163 GLY B CA 1
ATOM 2637 C C . GLY B 1 163 ? -17.016 27.672 3.723 1 34.75 163 GLY B C 1
ATOM 2638 O O . GLY B 1 163 ? -17.703 27.109 2.877 1 34.75 163 GLY B O 1
ATOM 2639 N N . LYS B 1 164 ? -17.766 28.391 4.594 1 36.25 164 LYS B N 1
ATOM 2640 C CA . LYS B 1 164 ? -18.656 29.438 4.086 1 36.25 164 LYS B CA 1
ATOM 2641 C C . LYS B 1 164 ? -17.969 30.266 3.006 1 36.25 164 LYS B C 1
ATOM 2643 O O . LYS B 1 164 ? -17.125 31.109 3.311 1 36.25 164 LYS B O 1
ATOM 2648 N N . GLU B 1 165 ? -17.609 29.625 1.83 1 33.78 165 GLU B N 1
ATOM 2649 C CA . GLU B 1 165 ? -17.359 30.516 0.692 1 33.78 165 GLU B CA 1
ATOM 2650 C C . GLU B 1 165 ? -18.516 31.5 0.5 1 33.78 165 GLU B C 1
ATOM 2652 O O . GLU B 1 165 ? -19.672 31.094 0.446 1 33.78 165 GLU B O 1
ATOM 2657 N N . ASP B 1 166 ? -18.312 32.625 1.016 1 31.7 166 ASP B N 1
ATOM 2658 C CA . ASP B 1 166 ? -19.062 33.844 0.703 1 31.7 166 ASP B CA 1
ATOM 2659 C C . ASP B 1 166 ? -19.297 33.969 -0.801 1 31.7 166 ASP B C 1
ATOM 2661 O O . ASP B 1 166 ? -18.344 33.969 -1.585 1 31.7 166 ASP B O 1
ATOM 2665 N N . GLU B 1 167 ? -20.328 33.344 -1.292 1 33.25 167 GLU B N 1
ATOM 2666 C CA . GLU B 1 167 ? -20.938 33.562 -2.602 1 33.25 167 GLU B CA 1
ATOM 2667 C C . GLU B 1 167 ? -21 35.062 -2.924 1 33.25 167 GLU B C 1
ATOM 2669 O O . GLU B 1 167 ? -21.969 35.719 -2.549 1 33.25 167 GLU B O 1
ATOM 2674 N N . GLY B 1 168 ? -19.984 35.844 -2.662 1 26.16 168 GLY B N 1
ATOM 2675 C CA . GLY B 1 168 ? -20.094 37.188 -3.211 1 26.16 168 GLY B CA 1
ATOM 2676 C C . GLY B 1 168 ? -20.375 37.219 -4.699 1 26.16 168 GLY B C 1
ATOM 2677 O O . GLY B 1 168 ? -19.797 36.438 -5.457 1 26.16 168 GLY B O 1
ATOM 2678 N N . LYS B 1 169 ? -21.578 37.656 -5.086 1 33.72 169 LYS B N 1
ATOM 2679 C CA . LYS B 1 169 ? -22.219 38 -6.348 1 33.72 169 LYS B CA 1
ATOM 2680 C C . LYS B 1 169 ? -21.281 38.812 -7.238 1 33.72 169 LYS B C 1
ATOM 2682 O O . LYS B 1 169 ? -21.078 40 -7.012 1 33.72 169 LYS B O 1
ATOM 2687 N N . ARG B 1 170 ? -20.094 38.219 -7.547 1 30.77 170 ARG B N 1
ATOM 2688 C CA . ARG B 1 170 ? -19.406 38.969 -8.586 1 30.77 170 ARG B CA 1
ATOM 2689 C C . ARG B 1 170 ? -20.281 39.125 -9.828 1 30.77 170 ARG B C 1
ATOM 2691 O O . ARG B 1 170 ? -20.703 38.125 -10.406 1 30.77 170 ARG B O 1
ATOM 2698 N N . LYS B 1 171 ? -20.984 40.156 -9.984 1 30.36 171 LYS B N 1
ATOM 2699 C CA . LYS B 1 171 ? -21.578 40.688 -11.203 1 30.36 171 LYS B CA 1
ATOM 2700 C C . LYS B 1 171 ? -20.641 40.531 -12.391 1 30.36 171 LYS B C 1
ATOM 2702 O O . LYS B 1 171 ? -19.438 40.812 -12.297 1 30.36 171 LYS B O 1
ATOM 2707 N N . ALA B 1 172 ? -20.984 39.719 -13.305 1 29.19 172 ALA B N 1
ATOM 2708 C CA . ALA B 1 172 ? -20.406 39.594 -14.633 1 29.19 172 ALA B CA 1
ATOM 2709 C C . ALA B 1 172 ? -20.156 40.938 -15.273 1 29.19 172 ALA B C 1
ATOM 2711 O O . ALA B 1 172 ? -21.109 41.656 -15.625 1 29.19 172 ALA B O 1
ATOM 2712 N N . LYS B 1 173 ? -19.344 41.781 -14.703 1 27.75 173 LYS B N 1
ATOM 2713 C CA . LYS B 1 173 ? -19.141 42.812 -15.719 1 27.75 173 LYS B CA 1
ATOM 2714 C C . LYS B 1 173 ? -18.594 42.188 -17.016 1 27.75 173 LYS B C 1
ATOM 2716 O O . LYS B 1 173 ? -17.516 41.625 -17.031 1 27.75 173 LYS B O 1
ATOM 2721 N N . LEU B 1 174 ? -19.562 41.75 -17.906 1 23.52 174 LEU B N 1
ATOM 2722 C CA . LEU B 1 174 ? -19.234 41.75 -19.328 1 23.52 174 LEU B CA 1
ATOM 2723 C C . LEU B 1 174 ? -18.766 43.125 -19.797 1 23.52 174 LEU B C 1
ATOM 2725 O O . LEU B 1 174 ? -19.375 44.125 -19.453 1 23.52 174 LEU B O 1
#

Nearest PDB structures (foldseek):
  2o5u-assembly1_B-2  TM=9.363E-01  e=6.452E-15  Pseudomonas aeruginosa
  4k00-assembly1_A  TM=8.551E-01  e=3.327E-10  Synechocystis sp. PCC 6803 substr. Kazusa
  5v10-assembly1_A-2  TM=8.672E-01  e=4.455E-09  Pseudomonas aeruginosa PAO1
  5v10-assembly1_B-2  TM=8.818E-01  e=6.732E-09  Pseudomonas aeruginosa PAO1
  2nuj-assembly1_A  TM=8.571E-01  e=6.329E-08  Jannaschia

Solvent-accessible surface area (backbone atoms only — not comparable to full-atom values): 19027 Å² total; per-residue (Å²): 131,84,59,86,48,71,75,48,50,65,65,42,45,68,72,65,24,20,41,72,52,75,44,71,50,43,84,82,44,37,41,98,85,56,32,44,39,71,36,53,56,44,47,51,48,52,49,54,54,49,51,44,36,43,75,66,29,70,53,59,93,86,74,40,61,51,41,72,42,71,45,34,38,38,36,40,49,71,53,82,55,36,57,81,45,49,32,35,37,20,34,28,38,75,43,79,59,68,35,35,37,28,38,31,33,41,35,24,46,63,95,44,72,62,41,21,29,40,31,36,41,30,33,37,31,17,33,25,60,93,82,46,73,61,56,64,47,94,83,32,42,58,66,60,42,50,56,42,46,57,51,26,55,39,64,61,62,49,64,71,76,64,79,74,71,75,81,68,82,75,74,78,81,123,132,84,59,87,47,71,76,47,50,65,66,41,45,68,71,64,24,22,41,74,50,78,44,72,51,44,83,82,43,35,42,98,85,56,32,45,38,73,37,54,57,45,48,52,49,52,48,55,52,51,48,46,36,41,76,66,28,70,51,58,93,86,74,39,62,52,42,72,42,70,44,37,39,37,36,39,47,71,54,83,55,38,56,80,43,48,32,35,38,21,34,30,40,75,43,78,57,68,36,36,37,29,39,31,34,41,34,24,47,64,95,45,72,63,42,21,32,41,32,36,41,30,33,36,31,17,34,26,60,93,82,46,73,59,55,64,48,93,83,32,43,57,66,59,44,50,56,42,48,57,52,26,55,39,64,60,63,51,66,71,74,65,79,77,71,74,79,69,81,73,72,76,80,122

pLDDT: mean 88.36, std 19.62, range [23.44, 98.94]

Organism: NCBI:txid1442368

Sequence (348 aa):
MLGLDIAAKRKRVISDYPYRLEYRTRWSDNDVFGHMNNPYYGVLCDSVANQYLIERCGYTMHKSPQAAIIAHTYFDYFGSVEYPGVIEVGLRVARLGKSSVLYEVGIFKKGEPQVKAVGGSMHVWVSNDQGVLGRPTPEGMPAHVRRGYEALMEPGALSGEGGKEDEGKRKAKLMLGLDIAAKRKRVISDYPYRLEYRTRWSDNDVFGHMNNPYYGVLCDSVANQYLIERCGYTMHKSPQAAIIAHTYFDYFGSVEYPGVIEVGLRVARLGKSSVLYEVGIFKKGEPQVKAVGGSMHVWVSNDQGVLGRPTPEGMPAHVRRGYEALMEPGALSGEGGKEDEGKRKAKL

Radius of gyration: 22.36 Å; Cα contacts (8 Å, |Δi|>4): 694; chains: 2; bounding box: 47×70×69 Å

Secondary structure (DSSP, 8-state):
----SHHHHTT--GGG-SEEEEEE--GGGB-TTSSB-THHHHHHHHHHHHHHHHHHS---TTT-SEEEEEEEEEEEESS---SS-EEEEEEEEEEE-SSEEEEEEEEEETT--SEEEEEEEEEEEEEEETTEE-PPPTT-S-HHHHHHHHTTTSTTSSTT--------------/----SHHHHTT--GGG-SEEEEEE--GGGB-TTSSB-THHHHHHHHHHHHHHHHHHS---TTT-SEEEEEEEEEEEESS---SS-EEEEEEEEEEE-SSEEEEEEEEEETT--SEEEEEEEEEEEEEEETTEE-PPPTT-S-HHHHHHHHTTTSTTSSTT--------------

InterPro domains:
  IPR029069 HotDog domain superfamily [SSF54637] (14-151)
  IPR050563 4-hydroxybenzoyl-CoA thioesterase [PTHR31793] (18-150)